Protein AF-A0A7Z8YNB4-F1 (afdb_monomer)

Structure (mmCIF, N/CA/C/O backbone):
data_AF-A0A7Z8YNB4-F1
#
_entry.id   AF-A0A7Z8YNB4-F1
#
loop_
_atom_site.group_PDB
_atom_site.id
_atom_site.type_symbol
_atom_site.label_atom_id
_atom_site.label_alt_id
_atom_site.label_comp_id
_atom_site.label_asym_id
_atom_site.label_entity_id
_atom_site.label_seq_id
_atom_site.pdbx_PDB_ins_code
_atom_site.Cartn_x
_atom_site.Cartn_y
_atom_site.Cartn_z
_atom_site.occupancy
_atom_site.B_iso_or_equiv
_atom_site.auth_seq_id
_atom_site.auth_comp_id
_atom_site.auth_asym_id
_atom_site.auth_atom_id
_atom_site.pdbx_PDB_model_num
ATOM 1 N N . MET A 1 1 ? 22.588 -4.464 -45.289 1.00 58.56 1 MET A N 1
ATOM 2 C CA . MET A 1 1 ? 21.800 -5.658 -44.884 1.00 58.56 1 MET A CA 1
ATOM 3 C C . MET A 1 1 ? 22.502 -6.551 -43.846 1.00 58.56 1 MET A C 1
ATOM 5 O O . MET A 1 1 ? 21.838 -6.972 -42.906 1.00 58.56 1 MET A O 1
ATOM 9 N N . ALA A 1 2 ? 23.819 -6.804 -43.927 1.00 62.12 2 ALA A N 1
ATOM 10 C CA . ALA A 1 2 ? 24.542 -7.652 -42.955 1.00 62.12 2 ALA A CA 1
ATOM 11 C C . ALA A 1 2 ? 24.548 -7.120 -41.499 1.00 62.12 2 ALA A C 1
ATOM 13 O O . ALA A 1 2 ? 24.368 -7.894 -40.560 1.00 62.12 2 ALA A O 1
ATOM 14 N N . GLY A 1 3 ? 24.665 -5.798 -41.302 1.00 73.50 3 GLY A N 1
ATOM 15 C CA . GLY A 1 3 ? 24.639 -5.178 -39.966 1.00 73.50 3 GLY A CA 1
ATOM 16 C C . GLY A 1 3 ? 23.327 -5.398 -39.202 1.00 73.50 3 GLY A C 1
ATOM 17 O O . GLY A 1 3 ? 23.354 -5.669 -38.004 1.00 73.50 3 GLY A O 1
ATOM 18 N N . ASN A 1 4 ? 22.186 -5.388 -39.901 1.00 83.19 4 ASN A N 1
ATOM 19 C CA . ASN A 1 4 ? 20.887 -5.676 -39.286 1.00 83.19 4 ASN A CA 1
ATOM 20 C C . ASN A 1 4 ? 20.765 -7.154 -38.896 1.00 83.19 4 ASN A C 1
ATOM 22 O O . ASN A 1 4 ? 20.284 -7.435 -37.806 1.00 83.19 4 ASN A O 1
ATOM 26 N N . LYS A 1 5 ? 21.273 -8.093 -39.711 1.00 89.69 5 LYS A N 1
ATOM 27 C CA . LYS A 1 5 ? 21.269 -9.529 -39.365 1.00 89.69 5 LYS A CA 1
ATOM 28 C C . LYS A 1 5 ? 22.030 -9.807 -38.062 1.00 89.69 5 LYS A C 1
ATOM 30 O O . LYS A 1 5 ? 21.540 -10.558 -37.225 1.00 89.69 5 LYS A O 1
ATOM 35 N N . LYS A 1 6 ? 23.191 -9.168 -37.855 1.00 93.56 6 LYS A N 1
ATOM 36 C CA . LYS A 1 6 ? 23.937 -9.264 -36.587 1.00 93.56 6 LYS A CA 1
ATOM 37 C C . LYS A 1 6 ? 23.126 -8.710 -35.413 1.00 93.56 6 LYS A C 1
ATOM 39 O O . LYS A 1 6 ? 23.031 -9.368 -34.384 1.00 93.56 6 LYS A O 1
ATOM 44 N N . GLN A 1 7 ? 22.535 -7.524 -35.565 1.00 94.75 7 GLN A N 1
ATOM 45 C CA . GLN A 1 7 ? 21.763 -6.899 -34.486 1.00 94.75 7 GLN A CA 1
ATOM 46 C C . GLN A 1 7 ? 20.509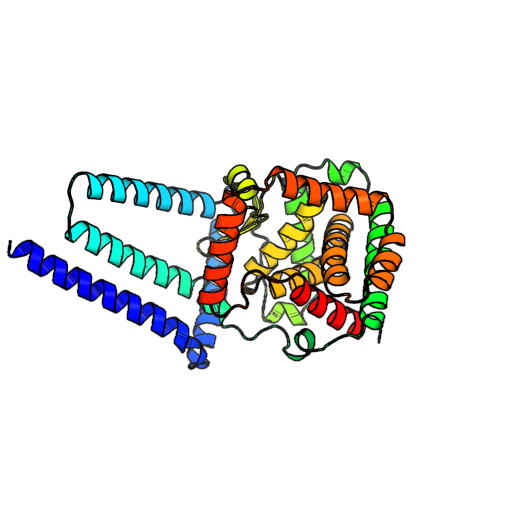 -7.699 -34.119 1.00 94.75 7 GLN A C 1
ATOM 48 O O . GLN A 1 7 ? 20.229 -7.822 -32.936 1.00 94.75 7 GLN A O 1
ATOM 53 N N . ILE A 1 8 ? 19.825 -8.301 -35.095 1.00 93.69 8 ILE A N 1
ATOM 54 C CA . ILE A 1 8 ? 18.670 -9.181 -34.859 1.00 93.69 8 ILE A CA 1
ATOM 55 C C . ILE A 1 8 ? 19.076 -10.413 -34.041 1.00 93.69 8 ILE A C 1
ATOM 57 O O . ILE A 1 8 ? 18.393 -10.757 -33.084 1.00 93.69 8 ILE A O 1
ATOM 61 N N . ARG A 1 9 ? 20.211 -11.055 -34.356 1.00 95.62 9 ARG A N 1
ATOM 62 C CA . ARG A 1 9 ? 20.718 -12.186 -33.553 1.00 95.62 9 ARG A CA 1
ATOM 63 C C . ARG A 1 9 ? 20.990 -11.784 -32.102 1.00 95.62 9 ARG A C 1
ATOM 65 O O . ARG A 1 9 ? 20.677 -12.547 -31.197 1.00 95.62 9 ARG A O 1
ATOM 72 N N . ILE A 1 10 ? 21.528 -10.582 -31.887 1.00 95.94 10 ILE A N 1
ATOM 73 C CA . ILE A 1 10 ? 21.730 -10.021 -30.542 1.00 95.94 10 ILE A CA 1
ATOM 74 C C . ILE A 1 10 ? 20.382 -9.771 -29.849 1.00 95.94 10 ILE A C 1
ATOM 76 O O . ILE A 1 10 ? 20.259 -10.057 -28.665 1.00 95.94 10 ILE A O 1
ATOM 80 N N . THR A 1 11 ? 19.364 -9.297 -30.572 1.00 96.12 11 THR A N 1
ATOM 81 C CA . THR A 1 11 ? 18.007 -9.125 -30.026 1.00 96.12 11 THR A CA 1
ATOM 82 C C . THR A 1 11 ? 17.444 -10.453 -29.548 1.00 96.12 11 THR A C 1
ATOM 84 O O . THR A 1 11 ? 17.031 -10.549 -28.401 1.00 96.12 11 THR A O 1
ATOM 87 N N . ILE A 1 12 ? 17.504 -11.489 -30.390 1.00 96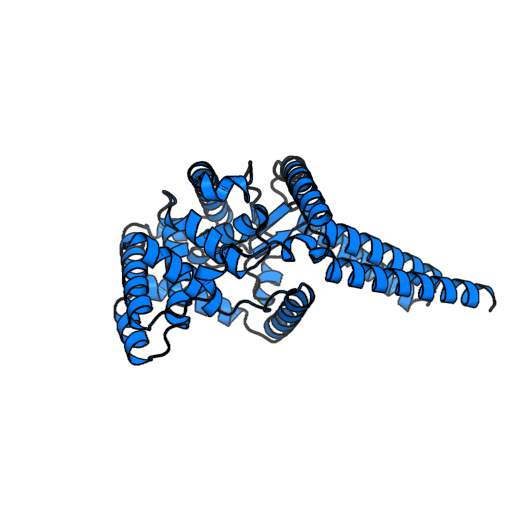.19 12 ILE A N 1
ATOM 88 C CA . ILE A 1 12 ? 17.040 -12.838 -30.040 1.00 96.19 12 ILE A CA 1
ATOM 89 C C . ILE A 1 12 ? 17.791 -13.352 -28.807 1.00 96.19 12 ILE A C 1
ATOM 91 O O . ILE A 1 12 ? 17.167 -13.865 -27.884 1.00 96.19 12 ILE A O 1
ATOM 95 N N . PHE A 1 13 ? 19.113 -13.161 -28.756 1.00 97.00 13 PHE A N 1
ATOM 96 C CA . PHE A 1 13 ? 19.922 -13.511 -27.590 1.00 97.00 13 PHE A CA 1
ATOM 97 C C . PHE A 1 13 ? 19.437 -12.818 -26.310 1.00 97.00 13 PHE A C 1
ATOM 99 O O . PHE A 1 13 ? 19.169 -13.501 -25.325 1.00 97.00 13 PHE A O 1
ATOM 106 N N . TRP A 1 14 ? 19.253 -11.494 -26.321 1.00 97.25 14 TRP A N 1
ATOM 107 C CA . TRP A 1 14 ? 18.761 -10.774 -25.142 1.00 97.25 14 TRP A CA 1
ATOM 108 C C . TRP A 1 14 ? 17.348 -11.185 -24.743 1.00 97.25 14 TRP A C 1
ATOM 110 O O . TRP A 1 14 ? 17.081 -11.353 -23.559 1.00 97.25 14 TRP A O 1
ATOM 120 N N . THR A 1 15 ? 16.456 -11.418 -25.706 1.00 96.56 15 THR A N 1
ATOM 121 C CA . THR A 1 15 ? 15.115 -11.935 -25.418 1.00 96.56 15 THR A CA 1
ATOM 122 C C . THR A 1 15 ? 15.177 -13.303 -24.736 1.00 96.56 15 THR A C 1
ATOM 124 O O . THR A 1 15 ? 14.475 -13.511 -23.751 1.00 96.56 15 THR A O 1
ATOM 127 N N . MET A 1 16 ? 16.048 -14.215 -25.187 1.00 97.12 16 MET A N 1
ATOM 128 C CA . MET A 1 16 ? 16.244 -15.509 -24.520 1.00 97.12 16 MET A CA 1
ATOM 129 C C . MET A 1 16 ? 16.782 -15.341 -23.096 1.00 97.12 16 MET A C 1
ATOM 131 O O . MET A 1 16 ? 16.267 -15.978 -22.183 1.00 97.12 16 MET A O 1
ATOM 135 N N . ILE A 1 17 ? 17.763 -14.455 -22.884 1.00 97.25 17 ILE A N 1
ATOM 136 C CA . ILE A 1 17 ? 18.284 -14.151 -21.540 1.00 97.25 17 ILE A CA 1
ATOM 137 C C . ILE A 1 17 ? 17.176 -13.619 -20.628 1.00 97.25 17 ILE A C 1
ATOM 139 O O . ILE A 1 17 ? 17.059 -14.074 -19.495 1.00 97.25 17 ILE A O 1
ATOM 143 N N . PHE A 1 18 ? 16.339 -12.705 -21.121 1.00 95.88 18 PHE A N 1
ATOM 144 C CA . PHE A 1 18 ? 15.220 -12.165 -20.352 1.00 95.88 18 PHE A CA 1
ATOM 145 C C . PHE A 1 18 ? 14.216 -13.256 -19.954 1.00 95.88 18 PHE A C 1
ATOM 147 O O . PHE A 1 18 ? 13.802 -13.321 -18.800 1.00 95.88 18 PHE A O 1
ATOM 154 N N . ILE A 1 19 ? 13.876 -14.165 -20.874 1.00 95.50 19 ILE A N 1
ATOM 155 C CA . ILE A 1 19 ? 12.990 -15.303 -20.579 1.00 95.50 19 ILE A CA 1
ATOM 156 C C . ILE A 1 19 ? 13.620 -16.226 -19.528 1.00 95.50 19 ILE A C 1
ATOM 158 O O . ILE A 1 19 ? 12.965 -16.567 -18.546 1.00 95.50 19 ILE A O 1
ATOM 162 N N . VAL A 1 20 ? 14.896 -16.596 -19.692 1.00 96.31 20 VAL A N 1
ATOM 163 C CA . VAL A 1 20 ? 15.622 -17.438 -18.724 1.00 96.31 20 VAL A CA 1
ATOM 164 C C . VAL A 1 20 ? 15.666 -16.779 -17.347 1.00 96.31 20 VAL A C 1
ATOM 166 O O . VAL A 1 20 ? 15.461 -17.454 -16.345 1.00 96.31 20 VAL A O 1
ATOM 169 N N . GLN A 1 21 ? 15.880 -15.465 -17.286 1.00 94.75 21 GLN A N 1
ATOM 170 C CA . GLN A 1 21 ? 15.857 -14.703 -16.043 1.00 94.75 21 GLN A CA 1
ATOM 171 C C . GLN A 1 21 ? 14.481 -14.759 -15.362 1.00 94.75 21 GLN A C 1
ATOM 173 O O . GLN A 1 21 ? 14.413 -15.002 -14.159 1.00 94.75 21 GLN A O 1
ATOM 178 N N . MET A 1 22 ? 13.388 -14.554 -16.104 1.00 91.25 22 MET A N 1
ATOM 179 C CA . MET A 1 22 ? 12.034 -14.638 -15.541 1.00 91.25 22 MET A CA 1
ATOM 180 C C . MET A 1 22 ? 11.736 -16.044 -15.005 1.00 91.25 22 MET A C 1
ATOM 182 O O . MET A 1 22 ? 11.237 -16.181 -13.889 1.00 91.25 22 MET A O 1
ATOM 186 N N . LEU A 1 23 ? 12.115 -17.087 -15.752 1.00 92.44 23 LEU A N 1
ATOM 187 C CA . LEU A 1 23 ? 11.983 -18.476 -15.303 1.00 92.44 23 LEU A CA 1
ATOM 188 C C . LEU A 1 23 ? 12.830 -18.748 -14.055 1.00 92.44 23 LEU A C 1
ATOM 190 O O . LEU A 1 23 ? 12.337 -19.346 -13.105 1.00 92.44 23 LEU A O 1
ATOM 194 N N . PHE A 1 24 ? 14.076 -18.269 -14.015 1.00 93.25 24 PHE A N 1
ATOM 195 C CA . PHE A 1 24 ? 14.953 -18.429 -12.854 1.00 93.25 24 PHE A CA 1
ATOM 196 C C . PHE A 1 24 ? 14.291 -17.923 -11.569 1.00 93.25 24 PHE A C 1
ATOM 198 O O . PHE A 1 24 ? 14.286 -18.638 -10.569 1.00 93.25 24 PHE A O 1
ATOM 205 N N . PHE A 1 25 ? 13.674 -16.737 -11.601 1.00 90.62 25 PHE A N 1
ATOM 206 C CA . PHE A 1 25 ? 12.969 -16.218 -10.431 1.00 90.62 25 PHE A CA 1
ATOM 207 C C . PHE A 1 25 ? 11.744 -17.056 -10.069 1.00 90.62 25 PHE A C 1
ATOM 209 O O . PHE A 1 25 ? 11.525 -17.284 -8.887 1.00 90.62 25 PHE A O 1
ATOM 216 N N . GLN A 1 26 ? 11.002 -17.608 -11.030 1.00 88.56 26 GLN A N 1
ATOM 217 C CA . GLN A 1 26 ? 9.889 -18.517 -10.720 1.00 88.56 26 GLN A CA 1
ATOM 218 C C . GLN A 1 26 ? 10.338 -19.807 -10.012 1.00 88.56 26 GLN A C 1
ATOM 220 O O . GLN A 1 26 ? 9.608 -20.310 -9.158 1.00 88.56 26 GLN A O 1
ATOM 225 N N . PHE A 1 27 ? 11.536 -20.314 -10.321 1.00 90.69 27 PHE A N 1
ATOM 226 C CA . PHE A 1 27 ? 12.117 -21.509 -9.693 1.00 90.69 27 PHE A CA 1
ATOM 227 C C . PHE A 1 27 ? 12.948 -21.217 -8.434 1.00 90.69 27 PHE A C 1
ATOM 229 O O . PHE A 1 27 ? 13.321 -22.148 -7.720 1.00 90.69 27 PHE A O 1
ATOM 236 N N . LEU A 1 28 ? 13.205 -19.947 -8.112 1.00 90.19 28 LEU A N 1
ATOM 237 C CA . LEU A 1 28 ? 13.999 -19.543 -6.951 1.00 90.19 28 LEU A CA 1
ATOM 238 C C . LEU A 1 28 ? 13.523 -20.133 -5.600 1.00 90.19 28 LEU A C 1
ATOM 240 O O . LEU A 1 28 ? 14.396 -20.503 -4.809 1.00 90.19 28 LEU A O 1
ATOM 244 N N . PRO A 1 29 ? 12.211 -20.333 -5.331 1.00 88.56 29 PRO A N 1
ATOM 245 C CA . PRO A 1 29 ? 11.749 -20.970 -4.092 1.00 88.56 29 PRO A CA 1
ATOM 246 C C . PRO A 1 29 ? 12.298 -22.389 -3.863 1.00 88.56 29 PRO A C 1
ATOM 248 O O . PRO A 1 29 ? 12.334 -22.856 -2.727 1.00 88.56 29 PRO A O 1
ATOM 251 N N . GLN A 1 30 ? 12.770 -23.071 -4.914 1.00 90.62 30 GLN A N 1
ATOM 252 C CA . GLN A 1 30 ? 13.403 -24.393 -4.816 1.00 90.62 30 GLN A CA 1
ATOM 253 C C . GLN A 1 30 ? 14.814 -24.346 -4.203 1.00 90.62 30 GLN A C 1
ATOM 255 O O . GLN A 1 30 ? 15.396 -25.391 -3.914 1.00 90.62 30 GLN A O 1
ATOM 260 N N . PHE A 1 31 ? 15.364 -23.149 -3.960 1.00 92.56 31 PHE A N 1
ATOM 261 C CA . PHE A 1 31 ? 16.701 -22.938 -3.406 1.00 92.56 31 PHE A CA 1
ATOM 262 C C . PHE A 1 31 ? 16.652 -22.165 -2.070 1.00 92.56 31 PHE A C 1
ATOM 264 O O . PHE A 1 31 ? 17.045 -20.995 -2.018 1.00 92.56 31 PHE A O 1
ATOM 271 N N . PRO A 1 32 ? 16.249 -22.796 -0.945 1.00 89.88 32 PRO A N 1
ATOM 272 C CA . PRO A 1 32 ? 16.028 -22.101 0.331 1.00 89.88 32 PRO A CA 1
ATOM 273 C C . PRO A 1 32 ? 17.235 -21.306 0.853 1.00 89.88 32 PRO A C 1
ATOM 275 O O . PRO A 1 32 ? 17.080 -20.197 1.357 1.00 89.88 32 PRO A O 1
ATOM 278 N N . LYS A 1 33 ? 18.458 -21.832 0.689 1.00 92.06 33 LYS A N 1
ATOM 279 C CA . LYS A 1 33 ? 19.697 -21.139 1.099 1.00 92.06 33 LYS A CA 1
ATOM 280 C C . LYS A 1 33 ? 19.923 -19.841 0.317 1.00 92.06 33 LYS A C 1
ATOM 282 O O . LYS A 1 33 ? 20.388 -18.843 0.868 1.00 92.06 33 LYS A O 1
ATOM 287 N N . LEU A 1 34 ? 19.594 -19.855 -0.973 1.00 91.56 34 LEU A N 1
ATOM 288 C CA . LEU A 1 34 ? 19.715 -18.680 -1.825 1.00 91.56 34 LEU A CA 1
ATOM 289 C C . LEU A 1 34 ? 18.644 -17.643 -1.465 1.00 91.56 34 LEU A C 1
ATOM 291 O O . LEU A 1 34 ? 18.970 -16.468 -1.322 1.00 91.56 34 LEU A O 1
ATOM 295 N N . LEU A 1 35 ? 17.407 -18.081 -1.211 1.00 90.19 35 LEU A N 1
ATOM 296 C CA . LEU A 1 35 ? 16.333 -17.212 -0.723 1.00 90.19 35 LEU A CA 1
ATOM 297 C C . LEU A 1 35 ? 16.704 -16.543 0.613 1.00 90.19 35 LEU A C 1
ATOM 299 O O . LEU A 1 35 ? 16.547 -15.334 0.767 1.00 90.19 35 LEU A O 1
ATOM 303 N N . GLN A 1 36 ? 17.285 -17.298 1.551 1.00 89.31 36 GLN A N 1
ATOM 304 C CA . GLN A 1 36 ? 17.788 -16.749 2.813 1.00 89.31 36 GLN A CA 1
ATOM 305 C C . GLN A 1 36 ? 18.878 -15.689 2.584 1.00 89.31 36 GLN A C 1
ATOM 307 O O . GLN A 1 36 ? 18.873 -14.645 3.234 1.00 89.31 36 GLN A O 1
ATOM 312 N N . THR A 1 37 ? 19.785 -15.921 1.632 1.00 91.81 37 THR A N 1
ATOM 313 C CA . THR A 1 37 ? 20.831 -14.951 1.271 1.00 91.81 37 THR A CA 1
ATOM 314 C C . THR A 1 37 ? 20.225 -13.657 0.725 1.00 91.81 37 THR A C 1
ATOM 316 O O . THR A 1 37 ? 20.623 -12.568 1.144 1.00 91.81 37 THR A O 1
ATOM 319 N N . PHE A 1 38 ? 19.225 -13.760 -0.157 1.00 91.81 38 PHE A N 1
ATOM 320 C CA . PHE A 1 38 ? 18.500 -12.596 -0.666 1.00 91.81 38 PHE A CA 1
ATOM 321 C C . PHE A 1 38 ? 17.735 -11.855 0.430 1.00 91.81 38 PHE A C 1
ATOM 323 O O . PHE A 1 38 ? 17.729 -10.630 0.420 1.00 91.81 38 PHE A O 1
ATOM 330 N N . ASN A 1 39 ? 17.168 -12.556 1.414 1.00 88.00 39 ASN A N 1
ATOM 331 C CA . ASN A 1 39 ? 16.509 -11.911 2.551 1.00 88.00 39 ASN A CA 1
ATOM 332 C C . ASN A 1 39 ? 17.490 -11.080 3.387 1.00 88.00 39 ASN A C 1
ATOM 334 O O . ASN A 1 39 ? 17.210 -9.924 3.693 1.00 88.00 39 ASN A O 1
ATOM 338 N N . VAL A 1 40 ? 18.672 -11.622 3.697 1.00 90.06 40 VAL A N 1
ATOM 339 C CA . VAL A 1 40 ? 19.716 -10.868 4.414 1.00 90.06 40 VAL A CA 1
ATOM 340 C C . VAL A 1 40 ? 20.191 -9.665 3.594 1.00 90.06 40 VAL A C 1
ATOM 342 O O . VAL A 1 40 ? 20.453 -8.597 4.151 1.00 90.06 40 VAL A O 1
ATOM 345 N N . PHE A 1 41 ? 20.312 -9.820 2.274 1.00 93.12 41 PHE A N 1
ATOM 346 C CA . PHE A 1 41 ? 20.659 -8.714 1.386 1.00 93.12 41 PHE A CA 1
ATOM 347 C C . PHE A 1 41 ? 19.574 -7.631 1.376 1.00 93.12 41 PHE A C 1
ATOM 349 O O . PHE A 1 41 ? 19.908 -6.459 1.537 1.00 93.12 41 PHE A O 1
ATOM 356 N N . PHE A 1 42 ? 18.302 -8.015 1.237 1.00 92.88 42 PHE A N 1
ATOM 357 C CA . PHE A 1 42 ? 17.161 -7.102 1.226 1.00 92.88 42 PHE A CA 1
ATOM 358 C C . PHE A 1 42 ? 17.127 -6.246 2.492 1.00 92.88 42 PHE A C 1
ATOM 360 O O . PHE A 1 42 ? 17.011 -5.031 2.393 1.00 92.88 42 PHE A O 1
ATOM 367 N N . GLU A 1 43 ? 17.327 -6.835 3.674 1.00 90.62 43 GLU A N 1
ATOM 368 C CA . GLU A 1 43 ? 17.353 -6.075 4.930 1.00 90.62 43 GLU A CA 1
ATOM 369 C C . GLU A 1 43 ? 18.470 -5.018 4.953 1.00 90.62 43 GLU A C 1
ATOM 371 O O . GLU A 1 43 ? 18.236 -3.858 5.307 1.00 90.62 43 GLU A O 1
ATOM 376 N N . LYS A 1 44 ? 19.675 -5.375 4.489 1.00 92.62 44 LYS A N 1
ATOM 377 C CA . LYS A 1 44 ? 20.800 -4.430 4.372 1.00 92.62 44 LYS A CA 1
ATOM 378 C C . LYS A 1 44 ? 20.515 -3.331 3.347 1.00 92.62 44 LYS A C 1
ATOM 380 O O . LYS A 1 44 ? 20.762 -2.158 3.616 1.00 92.62 44 LYS A O 1
ATOM 385 N N . GLN A 1 45 ? 19.997 -3.699 2.179 1.00 94.38 45 GLN A N 1
ATOM 386 C CA . GLN A 1 45 ? 19.668 -2.776 1.095 1.00 94.38 45 GLN A CA 1
ATOM 387 C C . GLN A 1 45 ? 18.543 -1.813 1.499 1.00 94.38 45 GLN A C 1
ATOM 389 O O . GLN A 1 45 ? 18.702 -0.604 1.342 1.00 94.38 45 GLN A O 1
ATOM 394 N N . LYS A 1 46 ? 17.457 -2.317 2.094 1.00 93.81 46 LYS A N 1
ATOM 395 C CA . LYS A 1 46 ? 16.372 -1.522 2.683 1.00 93.81 46 LYS A CA 1
ATOM 396 C C . LYS A 1 46 ? 16.919 -0.518 3.696 1.00 93.81 46 LYS A C 1
ATOM 398 O O . LYS A 1 46 ? 16.601 0.664 3.601 1.00 93.81 46 LYS A O 1
ATOM 403 N N . TYR A 1 47 ? 17.773 -0.956 4.627 1.00 92.19 47 TYR A N 1
ATOM 404 C CA . TYR A 1 47 ? 18.388 -0.064 5.615 1.00 92.19 47 TYR A CA 1
ATOM 405 C C . TYR A 1 47 ? 19.182 1.070 4.949 1.00 92.19 47 TYR A C 1
ATOM 407 O O . TYR A 1 47 ? 19.025 2.234 5.317 1.00 92.19 47 TYR A O 1
ATOM 415 N N . VAL A 1 48 ? 19.994 0.750 3.936 1.00 93.69 48 VAL A N 1
ATOM 416 C CA . VAL A 1 48 ? 20.765 1.746 3.175 1.00 93.69 48 VAL A CA 1
ATOM 417 C C . VAL A 1 48 ? 19.843 2.718 2.436 1.00 93.69 48 VAL A C 1
ATOM 419 O O . VAL A 1 48 ? 20.050 3.928 2.521 1.00 93.69 48 VAL A O 1
ATOM 422 N N . HIS A 1 49 ? 18.803 2.224 1.759 1.00 94.69 49 HIS A N 1
ATOM 423 C CA . HIS A 1 49 ? 17.827 3.067 1.063 1.00 94.69 49 HIS A CA 1
ATOM 424 C C . HIS A 1 49 ? 17.138 4.033 2.037 1.00 94.69 49 HIS A C 1
ATOM 426 O O . HIS A 1 49 ? 17.153 5.244 1.814 1.00 94.69 49 HIS A O 1
ATOM 432 N N . ILE A 1 50 ? 16.626 3.528 3.166 1.00 92.88 50 ILE A N 1
ATOM 433 C CA . ILE A 1 50 ? 16.010 4.356 4.211 1.00 92.88 50 ILE A CA 1
ATOM 434 C C . ILE A 1 50 ? 17.011 5.394 4.736 1.00 92.88 50 ILE A C 1
ATOM 436 O O . ILE A 1 50 ? 16.664 6.567 4.861 1.00 92.88 50 ILE A O 1
ATOM 440 N N . ALA A 1 51 ? 18.263 5.019 5.004 1.00 92.12 51 ALA A N 1
ATOM 441 C CA . ALA A 1 51 ? 19.270 5.947 5.523 1.00 92.12 51 ALA A CA 1
ATOM 442 C C . ALA A 1 51 ? 19.597 7.097 4.549 1.00 92.12 51 ALA A C 1
ATOM 444 O O . ALA A 1 51 ? 19.870 8.218 4.989 1.00 92.12 51 ALA A O 1
ATOM 445 N N . ILE A 1 52 ? 19.560 6.833 3.239 1.00 92.62 52 ILE A N 1
ATOM 446 C CA . ILE A 1 52 ? 19.845 7.823 2.193 1.00 92.62 52 ILE A CA 1
ATOM 447 C C . ILE A 1 52 ? 18.641 8.739 1.956 1.00 92.62 52 ILE A C 1
ATOM 449 O O . ILE A 1 52 ? 18.806 9.962 1.938 1.00 92.62 52 ILE A O 1
ATOM 453 N N . PHE A 1 53 ? 17.452 8.155 1.779 1.00 93.56 53 PHE A N 1
ATOM 454 C CA . PHE A 1 53 ? 16.281 8.846 1.232 1.00 93.56 53 PHE A CA 1
ATOM 455 C C . PHE A 1 53 ? 15.312 9.396 2.291 1.00 93.56 53 PHE A C 1
ATOM 457 O O . PHE A 1 53 ? 14.527 10.296 1.981 1.00 93.56 53 PHE A O 1
ATOM 464 N N . SER A 1 54 ? 15.374 8.928 3.546 1.00 89.44 54 SER A N 1
ATOM 465 C CA . SER A 1 54 ? 14.444 9.384 4.602 1.00 89.44 54 SER A CA 1
ATOM 466 C C . SER A 1 54 ? 14.745 10.776 5.151 1.00 89.44 54 SER A C 1
ATOM 468 O O . SER A 1 54 ? 13.869 11.415 5.732 1.00 89.44 54 SER A O 1
ATOM 470 N N . ARG A 1 55 ? 15.962 11.291 4.937 1.00 84.56 55 ARG A N 1
ATOM 471 C CA . ARG A 1 55 ? 16.381 12.616 5.424 1.00 84.56 55 ARG A CA 1
ATOM 472 C C . ARG A 1 55 ? 15.687 13.765 4.693 1.00 84.56 55 ARG A C 1
ATOM 474 O O . ARG A 1 55 ? 15.570 14.858 5.242 1.00 84.56 55 ARG A O 1
ATOM 481 N N . GLN A 1 56 ? 15.266 13.548 3.451 1.00 81.88 56 GLN A N 1
ATOM 482 C CA . GLN A 1 56 ? 14.683 14.575 2.596 1.00 81.88 56 GLN A CA 1
ATOM 483 C C . GLN A 1 56 ? 13.162 14.423 2.540 1.00 81.88 56 GLN A C 1
ATOM 485 O O . GLN A 1 56 ? 12.630 13.319 2.471 1.00 81.88 56 GLN A O 1
ATOM 490 N N . ARG A 1 57 ? 12.449 15.554 2.508 1.00 80.44 57 ARG A N 1
ATOM 491 C CA . ARG A 1 57 ? 10.976 15.579 2.472 1.00 80.44 57 ARG A CA 1
ATOM 492 C C . ARG A 1 57 ? 10.379 15.154 1.125 1.00 80.44 57 ARG A C 1
ATOM 494 O O . ARG A 1 57 ? 9.199 14.840 1.065 1.00 80.44 57 ARG A O 1
ATOM 501 N N . PHE A 1 58 ? 11.169 15.171 0.053 1.00 86.94 58 PHE A N 1
ATOM 502 C CA . PHE A 1 58 ? 10.685 14.925 -1.307 1.00 86.94 58 PHE A CA 1
ATOM 503 C C . PHE A 1 58 ? 10.628 13.418 -1.629 1.00 86.94 58 PHE A C 1
ATOM 505 O O . PHE A 1 58 ? 11.558 12.710 -1.227 1.00 86.94 58 PHE A O 1
ATOM 512 N N . PRO A 1 59 ? 9.591 12.915 -2.333 1.00 93.31 59 PRO A N 1
ATOM 513 C CA . PRO A 1 59 ? 9.485 11.506 -2.726 1.00 93.31 59 PRO A CA 1
ATOM 514 C C . PRO A 1 59 ? 10.399 11.196 -3.923 1.00 93.31 59 PRO A C 1
ATOM 516 O O . PRO A 1 59 ? 10.079 11.477 -5.079 1.00 93.31 59 PRO A O 1
ATOM 519 N N . TRP A 1 60 ? 11.573 10.629 -3.652 1.00 94.94 60 TRP A N 1
ATOM 520 C CA . TRP A 1 60 ? 12.587 10.340 -4.673 1.00 94.94 60 TRP A CA 1
ATOM 521 C C . TRP A 1 60 ? 12.156 9.243 -5.642 1.00 94.94 60 TRP A C 1
ATOM 523 O O . TRP A 1 60 ? 12.526 9.266 -6.813 1.00 94.94 60 TRP A O 1
ATOM 533 N N . GLY A 1 61 ? 11.353 8.308 -5.158 1.00 95.06 61 GLY A N 1
ATOM 534 C CA . GLY A 1 61 ? 10.780 7.211 -5.909 1.00 95.06 61 GLY A CA 1
ATOM 535 C C . GLY A 1 61 ? 9.836 7.705 -6.995 1.00 95.06 61 GLY A C 1
ATOM 536 O O . GLY A 1 61 ? 9.911 7.230 -8.129 1.00 95.06 61 GLY A O 1
ATOM 537 N N . ASP A 1 62 ? 9.036 8.733 -6.695 1.00 96.69 62 ASP A N 1
ATOM 538 C CA . ASP A 1 62 ? 8.202 9.378 -7.706 1.00 96.69 62 ASP A CA 1
ATOM 539 C C . ASP A 1 62 ? 9.074 10.021 -8.792 1.00 96.69 62 ASP A C 1
ATOM 541 O O . ASP A 1 62 ? 8.855 9.765 -9.975 1.00 96.69 62 ASP A O 1
ATOM 545 N N . ILE A 1 63 ? 10.103 10.797 -8.420 1.00 96.00 63 ILE A N 1
ATOM 546 C CA . ILE A 1 63 ? 11.037 11.397 -9.393 1.00 96.00 63 ILE A CA 1
ATOM 547 C C . ILE A 1 63 ? 11.691 10.308 -10.250 1.00 96.00 63 ILE A C 1
ATOM 549 O O . ILE A 1 63 ? 11.781 10.449 -11.469 1.00 96.00 63 ILE A O 1
ATOM 553 N N . PHE A 1 64 ? 12.143 9.219 -9.631 1.00 95.62 64 PHE A N 1
ATOM 554 C CA . PHE A 1 64 ? 12.762 8.106 -10.338 1.00 95.62 64 PHE A CA 1
ATOM 555 C C . PHE A 1 64 ? 11.812 7.518 -11.392 1.00 95.62 64 PHE A C 1
ATOM 557 O O . PHE A 1 64 ? 12.198 7.379 -12.554 1.00 95.62 64 PHE A O 1
ATOM 564 N N . TYR A 1 65 ? 10.550 7.265 -11.034 1.00 95.62 65 TYR A N 1
ATOM 565 C CA . TYR A 1 65 ? 9.534 6.798 -11.981 1.00 95.62 65 TYR A CA 1
ATOM 566 C C . TYR A 1 65 ? 9.217 7.821 -13.078 1.00 95.62 65 TYR A C 1
ATOM 568 O O . TYR A 1 65 ? 9.031 7.428 -14.232 1.00 95.62 65 TYR A O 1
ATOM 576 N N . LEU A 1 66 ? 9.249 9.124 -12.773 1.00 96.44 66 LEU A N 1
ATOM 577 C CA . LEU A 1 66 ? 9.061 10.180 -13.772 1.00 96.44 66 LEU A CA 1
ATOM 578 C C . LEU A 1 66 ? 10.171 10.130 -14.824 1.00 96.44 66 LEU A C 1
ATOM 580 O O . LEU A 1 66 ? 9.903 10.155 -16.025 1.00 96.44 66 LEU A O 1
ATOM 584 N N . LEU A 1 67 ? 11.424 10.030 -14.373 1.00 96.94 67 LEU A N 1
ATOM 585 C CA . LEU A 1 67 ? 12.593 9.960 -15.247 1.00 96.94 67 LEU A CA 1
ATOM 586 C C . LEU A 1 67 ? 12.582 8.694 -16.111 1.00 96.94 67 LEU A C 1
ATOM 588 O O . LEU A 1 67 ? 12.903 8.772 -17.298 1.00 96.94 67 LEU A O 1
ATOM 592 N N . LEU A 1 68 ? 12.163 7.550 -15.557 1.00 95.75 68 LEU A N 1
ATOM 593 C CA . LEU A 1 68 ? 11.969 6.322 -16.333 1.00 95.75 68 LEU A CA 1
ATOM 594 C C . LEU A 1 68 ? 10.895 6.497 -17.414 1.00 95.75 68 LEU A C 1
ATOM 596 O O . LEU A 1 68 ? 11.123 6.117 -18.564 1.00 95.75 68 LEU A O 1
ATOM 600 N N . GLY A 1 69 ? 9.759 7.114 -17.076 1.00 95.88 69 GLY A N 1
ATOM 601 C CA . GLY A 1 69 ? 8.681 7.397 -18.025 1.00 95.88 69 GLY A CA 1
ATOM 602 C C . GLY A 1 69 ? 9.123 8.325 -19.159 1.00 95.88 69 GLY A C 1
ATOM 603 O O . GLY A 1 69 ? 8.920 8.012 -20.333 1.00 95.88 69 GLY A O 1
ATOM 604 N N . ILE A 1 70 ? 9.804 9.428 -18.833 1.00 97.06 70 ILE A N 1
ATOM 605 C CA . ILE A 1 70 ? 10.374 10.353 -19.827 1.00 97.06 70 ILE A CA 1
ATOM 606 C C . ILE A 1 70 ? 11.388 9.623 -20.718 1.00 97.06 70 ILE A C 1
ATOM 608 O O . ILE A 1 70 ? 11.339 9.752 -21.942 1.00 97.06 70 ILE A O 1
ATOM 612 N N . GLY A 1 71 ? 12.277 8.820 -20.127 1.00 96.31 71 GLY A N 1
ATOM 613 C CA . GLY A 1 71 ? 13.251 8.017 -20.865 1.00 96.31 71 GLY A CA 1
ATOM 614 C C . GLY A 1 71 ? 12.593 7.044 -21.847 1.00 96.31 71 GLY A C 1
ATOM 615 O O . GLY A 1 71 ? 13.026 6.946 -22.998 1.00 96.31 71 GLY A O 1
ATOM 616 N N . LEU A 1 72 ? 11.510 6.379 -21.430 1.00 96.12 72 LEU A N 1
ATOM 617 C CA . LEU A 1 72 ? 10.724 5.489 -22.284 1.00 96.12 72 LEU A CA 1
ATOM 618 C C . LEU A 1 72 ? 10.071 6.247 -23.447 1.00 96.12 72 LEU A C 1
ATOM 620 O O . LEU A 1 72 ? 10.163 5.797 -24.589 1.00 96.12 72 LEU A O 1
ATOM 624 N N . ILE A 1 73 ? 9.468 7.411 -23.190 1.00 96.81 73 ILE A N 1
ATOM 625 C CA . ILE A 1 73 ? 8.851 8.249 -24.231 1.00 96.81 73 ILE A CA 1
ATOM 626 C C . ILE A 1 73 ? 9.902 8.709 -25.247 1.00 96.81 73 ILE A C 1
ATOM 628 O O . ILE A 1 73 ? 9.698 8.556 -26.452 1.00 96.81 73 ILE A O 1
ATOM 632 N N . ILE A 1 74 ? 11.055 9.206 -24.785 1.00 95.94 74 ILE A N 1
ATOM 633 C CA . ILE A 1 74 ? 12.164 9.604 -25.666 1.00 95.94 74 ILE A CA 1
ATOM 634 C C . ILE A 1 74 ? 12.612 8.414 -26.517 1.00 95.94 74 ILE A C 1
ATOM 636 O O . ILE A 1 74 ? 12.778 8.547 -27.732 1.00 95.94 74 ILE A O 1
ATOM 640 N N . TRP A 1 75 ? 12.783 7.238 -25.908 1.00 96.06 75 TRP A N 1
ATOM 641 C CA . TRP A 1 75 ? 13.160 6.033 -26.640 1.00 96.06 75 TRP A CA 1
ATOM 642 C C . TRP A 1 75 ? 12.124 5.668 -27.714 1.00 96.06 75 TRP A C 1
ATOM 644 O O . TRP A 1 75 ? 12.511 5.440 -28.865 1.00 96.06 75 TRP A O 1
ATOM 654 N N . LEU A 1 76 ? 10.828 5.689 -27.382 1.00 95.56 76 LEU A N 1
ATOM 655 C CA . LEU A 1 76 ? 9.734 5.429 -28.323 1.00 95.56 76 LEU A CA 1
ATOM 656 C C . LEU A 1 76 ? 9.756 6.420 -29.490 1.00 95.56 76 LEU A C 1
ATOM 658 O O . LEU A 1 76 ? 9.747 6.003 -30.646 1.00 95.56 76 LEU A O 1
ATOM 662 N N . MET A 1 77 ? 9.877 7.722 -29.218 1.00 95.62 77 MET A N 1
ATOM 663 C CA . MET A 1 77 ? 9.957 8.758 -30.255 1.00 95.62 77 MET A CA 1
ATOM 664 C C . MET A 1 77 ? 11.146 8.532 -31.200 1.00 95.62 77 MET A C 1
ATOM 666 O O . MET A 1 77 ? 11.003 8.602 -32.425 1.00 95.62 77 MET A O 1
ATOM 670 N N . LEU A 1 78 ? 12.324 8.210 -30.653 1.00 94.62 78 LEU A N 1
ATOM 671 C CA . LEU A 1 78 ? 13.522 7.911 -31.443 1.00 94.62 78 LEU A CA 1
ATOM 672 C C . LEU A 1 78 ? 13.360 6.644 -32.292 1.00 94.62 78 LEU A C 1
ATOM 674 O O . LEU A 1 78 ? 13.911 6.570 -33.397 1.00 94.62 78 LEU A O 1
ATOM 678 N N . GLN A 1 79 ? 12.633 5.651 -31.783 1.00 93.19 79 GLN A N 1
ATOM 679 C CA . GLN A 1 79 ? 12.402 4.385 -32.464 1.00 93.19 79 GLN A CA 1
ATOM 680 C C . GLN A 1 79 ? 11.331 4.496 -33.557 1.00 93.19 79 GLN A C 1
ATOM 682 O O . GLN A 1 79 ? 11.527 3.942 -34.639 1.00 93.19 79 GLN A O 1
ATOM 687 N N . CYS A 1 80 ? 10.270 5.275 -33.329 1.00 93.06 80 CYS A N 1
ATOM 688 C CA . CYS A 1 80 ? 9.245 5.591 -34.327 1.00 93.06 80 CYS A CA 1
ATOM 689 C C . CYS A 1 80 ? 9.805 6.440 -35.476 1.00 93.06 80 CYS A C 1
ATOM 691 O O . CYS A 1 80 ? 9.497 6.180 -36.635 1.00 93.06 80 CYS A O 1
ATOM 693 N N . LYS A 1 81 ? 10.689 7.410 -35.187 1.00 92.62 81 LYS A N 1
ATOM 694 C CA . LYS A 1 81 ? 11.333 8.232 -36.230 1.00 92.62 81 LYS A CA 1
ATOM 695 C C . LYS A 1 81 ? 12.184 7.397 -37.191 1.00 92.62 81 LYS A C 1
ATOM 697 O O . LYS A 1 81 ? 12.282 7.707 -38.375 1.00 92.62 81 LYS A O 1
ATOM 702 N N . LYS A 1 82 ? 12.858 6.367 -36.676 1.00 91.19 82 LYS A N 1
ATOM 703 C CA . LYS A 1 82 ? 13.632 5.417 -37.480 1.00 91.19 82 LYS A CA 1
ATOM 704 C C . LYS A 1 82 ? 13.796 4.129 -36.697 1.00 91.19 82 LYS A C 1
ATOM 706 O O . LYS A 1 82 ? 14.418 4.134 -35.639 1.00 91.19 82 LYS A O 1
ATOM 711 N N . TRP A 1 83 ? 13.349 3.005 -37.235 1.00 91.94 83 TRP A N 1
ATOM 712 C CA . TRP A 1 83 ? 13.594 1.737 -36.559 1.00 91.94 83 TRP A CA 1
ATOM 713 C C . TRP A 1 83 ? 15.100 1.428 -36.494 1.00 91.94 83 TRP A C 1
ATOM 715 O O . TRP A 1 83 ? 15.813 1.489 -37.499 1.00 91.94 83 TRP A O 1
ATOM 725 N N . SER A 1 84 ? 15.599 1.095 -35.303 1.00 94.88 84 SER A N 1
ATOM 726 C CA . SER A 1 84 ? 16.985 0.687 -35.066 1.00 94.88 84 SER A CA 1
ATOM 727 C C . SER A 1 84 ? 17.056 -0.517 -34.135 1.00 94.88 84 SER A C 1
ATOM 729 O O . SER A 1 84 ? 16.691 -0.442 -32.961 1.00 94.88 84 SER A O 1
ATOM 731 N N . TRP A 1 85 ? 17.611 -1.619 -34.639 1.00 93.44 85 TRP A N 1
ATOM 732 C CA . TRP A 1 85 ? 17.854 -2.824 -33.844 1.00 93.44 85 TRP A CA 1
ATOM 733 C C . TRP A 1 85 ? 18.884 -2.602 -32.731 1.00 93.44 85 TRP A C 1
ATOM 735 O O . TRP A 1 85 ? 18.769 -3.189 -31.664 1.00 93.44 85 TRP A O 1
ATOM 745 N N . ARG A 1 86 ? 19.852 -1.696 -32.927 1.00 93.88 86 ARG A N 1
ATOM 746 C CA . ARG A 1 86 ? 20.812 -1.338 -31.870 1.00 93.88 86 ARG A CA 1
ATOM 747 C C . ARG A 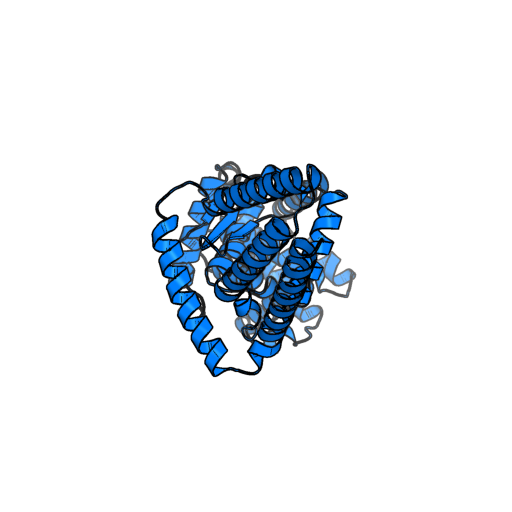1 86 ? 20.112 -0.676 -30.680 1.00 93.88 86 ARG A C 1
ATOM 749 O O . ARG A 1 86 ? 20.432 -0.994 -29.542 1.00 93.88 86 ARG A O 1
ATOM 756 N N . ARG A 1 87 ? 19.158 0.227 -30.938 1.00 94.62 87 ARG A N 1
ATOM 757 C CA . ARG A 1 87 ? 18.356 0.862 -29.877 1.00 94.62 87 ARG A CA 1
ATOM 758 C C . ARG A 1 87 ? 17.428 -0.129 -29.187 1.00 94.62 87 ARG A C 1
ATOM 760 O O . ARG A 1 87 ? 17.275 -0.035 -27.976 1.00 94.62 87 ARG A O 1
ATOM 767 N N . MET A 1 88 ? 16.860 -1.075 -29.935 1.00 94.81 88 MET A N 1
ATOM 768 C CA . MET A 1 88 ? 16.088 -2.175 -29.355 1.00 94.81 88 MET A CA 1
ATOM 769 C C . MET A 1 88 ? 16.954 -3.029 -28.422 1.00 94.81 88 MET A C 1
ATOM 771 O O . MET A 1 88 ? 16.553 -3.300 -27.301 1.00 94.81 88 MET A O 1
ATOM 775 N N . ASN A 1 89 ? 18.175 -3.378 -28.833 1.00 95.69 89 ASN A N 1
ATOM 776 C CA . ASN A 1 89 ? 19.101 -4.146 -27.996 1.00 95.69 89 ASN A CA 1
ATOM 777 C C . ASN A 1 89 ? 19.491 -3.412 -26.709 1.00 95.69 89 ASN A C 1
ATOM 779 O O . ASN A 1 89 ? 19.546 -4.036 -25.657 1.00 95.69 89 ASN A O 1
ATOM 783 N N . LEU A 1 90 ? 19.733 -2.098 -26.780 1.00 95.50 90 LEU A N 1
ATOM 784 C CA . LEU A 1 90 ? 19.987 -1.287 -25.585 1.00 95.50 90 LEU A CA 1
ATOM 785 C C . LEU A 1 90 ? 18.768 -1.254 -24.660 1.00 95.50 90 LEU A C 1
ATOM 787 O O . LEU A 1 90 ? 18.927 -1.428 -23.461 1.00 95.50 90 LEU A O 1
ATOM 791 N N . PHE A 1 91 ? 17.565 -1.097 -25.215 1.00 95.50 91 PHE A N 1
ATOM 792 C CA . PHE A 1 91 ? 16.328 -1.132 -24.438 1.00 95.50 91 PHE A CA 1
ATOM 793 C C . PHE A 1 91 ? 16.094 -2.486 -23.767 1.00 95.50 91 PHE A C 1
ATOM 795 O O . PHE A 1 91 ? 15.819 -2.524 -22.574 1.00 95.50 91 PHE A O 1
ATOM 802 N N . LEU A 1 92 ? 16.268 -3.594 -24.493 1.00 95.94 92 LEU A N 1
ATOM 803 C CA . LEU A 1 92 ? 16.158 -4.938 -23.925 1.00 95.94 92 LEU A CA 1
ATOM 804 C C . LEU A 1 92 ? 17.183 -5.169 -22.814 1.00 95.94 92 LEU A C 1
ATOM 806 O O . LEU A 1 92 ? 16.829 -5.700 -21.768 1.00 95.94 92 LEU A O 1
ATOM 810 N N . LEU A 1 93 ? 18.431 -4.731 -23.001 1.00 96.56 93 LEU A N 1
ATOM 811 C CA . LEU A 1 93 ? 19.448 -4.810 -21.954 1.00 96.56 93 LEU A CA 1
ATOM 812 C C . LEU A 1 93 ? 19.054 -3.978 -20.724 1.00 96.56 93 LEU A C 1
ATOM 814 O O . LEU A 1 93 ? 19.159 -4.464 -19.601 1.00 96.56 93 LEU A O 1
ATOM 818 N N . SER A 1 94 ? 18.559 -2.752 -20.920 1.00 95.69 94 SER A N 1
ATOM 819 C CA . SER A 1 94 ? 18.039 -1.919 -19.831 1.00 95.69 94 SER A CA 1
ATOM 820 C C . SER A 1 94 ? 16.858 -2.577 -19.115 1.00 95.69 94 SER A C 1
ATOM 822 O O . SER A 1 94 ? 16.804 -2.522 -17.892 1.00 95.69 94 SER A O 1
ATOM 824 N N . LEU A 1 95 ? 15.953 -3.239 -19.841 1.00 95.31 95 LEU A N 1
ATOM 825 C CA . LEU A 1 95 ? 14.809 -3.958 -19.278 1.00 95.31 95 LEU A CA 1
ATOM 826 C C . LEU A 1 95 ? 15.243 -5.186 -18.461 1.00 95.31 95 LEU A C 1
ATOM 828 O O . LEU A 1 95 ? 14.732 -5.407 -17.365 1.00 95.31 95 LEU A O 1
ATOM 832 N N . ILE A 1 96 ? 16.223 -5.949 -18.953 1.00 97.19 96 ILE A N 1
ATOM 833 C CA . ILE A 1 96 ? 16.846 -7.071 -18.231 1.00 97.19 96 ILE A CA 1
ATOM 834 C C . ILE A 1 96 ? 17.441 -6.575 -16.911 1.00 97.19 96 ILE A C 1
ATOM 836 O O . ILE A 1 96 ? 17.099 -7.094 -15.850 1.00 97.19 96 ILE A O 1
ATOM 840 N N . ILE A 1 97 ? 18.262 -5.520 -16.958 1.00 96.94 97 ILE A N 1
ATOM 841 C CA . ILE A 1 97 ? 18.887 -4.937 -15.763 1.00 96.94 97 ILE A CA 1
ATOM 842 C C . ILE A 1 97 ? 17.822 -4.407 -14.799 1.00 96.94 97 ILE A C 1
ATOM 844 O O . ILE A 1 97 ? 17.870 -4.709 -13.611 1.00 96.94 97 ILE A O 1
ATOM 848 N N . PHE A 1 98 ? 16.839 -3.657 -15.297 1.00 95.69 98 PHE A N 1
ATOM 849 C CA . PHE A 1 98 ? 15.765 -3.113 -14.470 1.00 95.69 98 PHE A CA 1
ATOM 850 C C . PHE A 1 98 ? 14.957 -4.220 -13.788 1.00 95.69 98 PHE A C 1
ATOM 852 O O . PHE A 1 98 ? 14.736 -4.159 -12.582 1.00 95.69 98 PHE A O 1
ATOM 859 N N . SER A 1 99 ? 14.570 -5.264 -14.527 1.00 94.81 99 SER A N 1
ATOM 860 C CA . SER A 1 99 ? 13.846 -6.404 -13.957 1.00 94.81 99 SER A CA 1
ATOM 861 C C . SER A 1 99 ? 14.687 -7.171 -12.934 1.00 94.81 99 SER A C 1
ATOM 863 O O . SER A 1 99 ? 14.151 -7.621 -11.928 1.00 94.81 99 SER A O 1
ATOM 865 N N . LEU A 1 100 ? 16.006 -7.274 -13.138 1.00 95.56 100 LEU A N 1
ATOM 866 C CA . LEU A 1 100 ? 16.918 -7.896 -12.178 1.00 95.56 100 LEU A CA 1
ATOM 867 C C . LEU A 1 100 ? 16.966 -7.090 -10.881 1.00 95.56 100 LEU A C 1
ATOM 869 O O . LEU A 1 100 ? 16.822 -7.659 -9.803 1.00 95.56 100 LEU A O 1
ATOM 873 N N . LEU A 1 101 ? 17.127 -5.769 -10.992 1.00 95.88 101 LEU A N 1
ATOM 874 C CA . LEU A 1 101 ? 17.121 -4.865 -9.845 1.00 95.88 101 LEU A CA 1
ATOM 875 C C . LEU A 1 101 ? 15.786 -4.925 -9.105 1.00 95.88 101 LEU A C 1
ATOM 877 O O . LEU A 1 101 ? 15.787 -5.044 -7.888 1.00 95.88 101 LEU A O 1
ATOM 881 N N . TYR A 1 102 ? 14.662 -4.918 -9.824 1.00 95.38 102 TYR A N 1
ATOM 882 C CA . TYR A 1 102 ? 13.340 -5.071 -9.223 1.00 95.38 102 TYR A CA 1
ATOM 883 C C . TYR A 1 102 ? 13.207 -6.392 -8.453 1.00 95.38 102 TYR A C 1
ATOM 885 O O . TYR A 1 102 ? 12.729 -6.399 -7.321 1.00 95.38 102 TYR A O 1
ATOM 893 N N . GLN A 1 103 ? 13.652 -7.509 -9.034 1.00 93.94 103 GLN A N 1
ATOM 894 C CA . GLN A 1 103 ? 13.585 -8.814 -8.375 1.00 93.94 103 GLN A CA 1
ATOM 895 C C . GLN A 1 103 ? 14.428 -8.835 -7.097 1.00 93.94 103 GLN A C 1
ATOM 897 O O . GLN A 1 103 ? 13.928 -9.214 -6.041 1.00 93.94 103 GLN A O 1
ATOM 902 N N . ILE A 1 104 ? 15.668 -8.344 -7.163 1.00 93.25 104 ILE A N 1
ATOM 903 C CA . ILE A 1 104 ? 16.567 -8.273 -6.004 1.00 93.25 104 ILE A CA 1
ATOM 904 C C . ILE A 1 104 ? 16.025 -7.319 -4.929 1.00 93.25 104 ILE A C 1
ATOM 906 O O . ILE A 1 104 ? 16.113 -7.636 -3.745 1.00 93.25 104 ILE A O 1
ATOM 910 N N . PHE A 1 105 ? 15.472 -6.169 -5.323 1.00 95.25 105 PHE A N 1
ATOM 911 C CA . PHE A 1 105 ? 15.011 -5.144 -4.384 1.00 95.25 105 PHE A CA 1
ATOM 912 C C . PHE A 1 105 ? 13.618 -5.408 -3.821 1.00 95.25 105 PHE A C 1
ATOM 914 O O . PHE A 1 105 ? 13.275 -4.820 -2.802 1.00 95.25 105 PHE A O 1
ATOM 921 N N . TRP A 1 106 ? 12.802 -6.247 -4.464 1.00 94.75 106 TRP A N 1
ATOM 922 C CA . TRP A 1 106 ? 11.443 -6.529 -3.998 1.00 94.75 106 TRP A CA 1
ATOM 923 C C . TRP A 1 106 ? 10.853 -7.838 -4.497 1.00 94.75 106 TRP A C 1
ATOM 925 O O . TRP A 1 106 ? 10.293 -8.569 -3.692 1.00 94.75 106 TRP A O 1
ATOM 935 N N . GLY A 1 107 ? 10.963 -8.161 -5.789 1.00 92.94 107 GLY A N 1
ATOM 936 C CA . GLY A 1 107 ? 10.225 -9.286 -6.384 1.00 92.94 107 GLY A CA 1
ATOM 937 C C . GLY A 1 107 ? 10.440 -10.631 -5.673 1.00 92.94 107 GLY A C 1
ATOM 938 O O . GLY A 1 107 ? 9.494 -11.390 -5.482 1.00 92.94 107 GLY A O 1
ATOM 939 N N . ILE A 1 108 ? 11.644 -10.892 -5.157 1.00 92.62 108 ILE A N 1
ATOM 940 C CA . ILE A 1 108 ? 11.948 -12.108 -4.384 1.00 92.62 108 ILE A CA 1
ATOM 941 C C . ILE A 1 108 ? 11.150 -12.179 -3.066 1.00 92.62 108 ILE A C 1
ATOM 943 O O . ILE A 1 108 ? 10.858 -13.271 -2.580 1.00 92.62 108 ILE A O 1
ATOM 947 N N . ARG A 1 109 ? 10.730 -11.046 -2.488 1.00 91.12 109 ARG A N 1
ATOM 948 C CA . ARG A 1 109 ? 9.953 -11.002 -1.235 1.00 91.12 109 ARG A CA 1
ATOM 949 C C . ARG A 1 109 ? 8.589 -11.676 -1.355 1.00 91.12 109 ARG A C 1
ATOM 951 O O . ARG A 1 109 ? 8.107 -12.219 -0.365 1.00 91.12 109 ARG A O 1
ATOM 958 N N . TYR A 1 110 ? 8.013 -11.741 -2.554 1.00 89.00 110 TYR A N 1
ATOM 959 C CA . TYR A 1 110 ? 6.787 -12.502 -2.818 1.00 89.00 110 TYR A CA 1
ATOM 960 C C . TYR A 1 110 ? 6.923 -14.007 -2.536 1.00 89.00 110 TYR A C 1
ATOM 962 O O . TYR A 1 110 ? 5.925 -14.694 -2.319 1.00 89.00 110 TYR A O 1
ATOM 970 N N . GLN A 1 111 ? 8.153 -14.522 -2.499 1.00 87.50 111 GLN A N 1
ATOM 971 C CA . GLN A 1 111 ? 8.458 -15.935 -2.262 1.00 87.50 111 GLN A CA 1
ATOM 972 C C . GLN A 1 111 ? 8.609 -16.278 -0.783 1.00 87.50 111 GLN A C 1
ATOM 974 O O . GLN A 1 111 ? 8.758 -17.449 -0.433 1.00 87.50 111 GLN A O 1
ATOM 979 N N . HIS A 1 112 ? 8.592 -15.273 0.094 1.00 81.44 112 HIS A N 1
ATOM 980 C CA . HIS A 1 112 ? 8.654 -15.507 1.526 1.00 81.44 112 HIS A CA 1
ATOM 981 C C . HIS A 1 112 ? 7.477 -16.398 1.950 1.00 81.44 112 HIS A C 1
ATOM 983 O O . HIS A 1 112 ? 6.377 -16.186 1.445 1.00 81.44 112 HIS A O 1
ATOM 989 N N . PRO A 1 113 ? 7.635 -17.388 2.843 1.00 77.62 113 PRO A N 1
ATOM 990 C CA . PRO A 1 113 ? 6.490 -18.119 3.377 1.00 77.62 113 PRO A CA 1
ATOM 991 C C . PRO A 1 113 ? 5.480 -17.164 4.025 1.00 77.62 113 PRO A C 1
ATOM 993 O O . PRO A 1 113 ? 5.911 -16.146 4.580 1.00 77.62 113 PRO A O 1
ATOM 996 N N . PRO A 1 114 ? 4.173 -17.458 3.932 1.00 76.25 114 PRO A N 1
ATOM 997 C CA . PRO A 1 114 ? 3.162 -16.590 4.500 1.00 76.25 114 PRO A CA 1
ATOM 998 C C . PRO A 1 114 ? 3.179 -16.578 6.032 1.00 76.25 114 PRO A C 1
ATOM 1000 O O . PRO A 1 114 ? 3.666 -17.526 6.655 1.00 76.25 114 PRO A O 1
ATOM 1003 N N . ILE A 1 115 ? 2.640 -15.509 6.623 1.00 71.50 115 ILE A N 1
ATOM 1004 C CA . ILE A 1 115 ? 2.487 -15.349 8.077 1.00 71.50 115 ILE A CA 1
ATOM 1005 C C . ILE A 1 115 ? 1.448 -16.371 8.554 1.00 71.50 115 ILE A C 1
ATOM 1007 O O . ILE A 1 115 ? 0.264 -16.197 8.301 1.00 71.50 115 ILE A O 1
ATOM 1011 N N . ASP A 1 116 ? 1.937 -17.453 9.163 1.00 68.12 116 ASP A N 1
ATOM 1012 C CA . ASP A 1 116 ? 1.220 -18.645 9.646 1.00 68.12 116 ASP A CA 1
ATOM 1013 C C . ASP A 1 116 ? 0.148 -19.224 8.704 1.00 68.12 116 ASP A C 1
ATOM 1015 O O . ASP A 1 116 ? -0.953 -18.696 8.535 1.00 68.12 116 ASP A O 1
ATOM 1019 N N . LYS A 1 117 ? 0.442 -20.408 8.148 1.00 60.34 117 LYS A N 1
ATOM 1020 C CA . LYS A 1 117 ? -0.494 -21.076 7.245 1.00 60.34 117 LYS A CA 1
ATOM 1021 C C . LYS A 1 117 ? -1.804 -21.516 7.877 1.00 60.34 117 LYS A C 1
ATOM 1023 O O . LYS A 1 117 ? -2.800 -21.671 7.175 1.00 60.34 117 LYS A O 1
ATOM 1028 N N . ASN A 1 118 ? -1.799 -21.716 9.184 1.00 60.34 118 ASN A N 1
ATOM 1029 C CA . ASN A 1 118 ? -2.936 -22.289 9.878 1.00 60.34 118 ASN A CA 1
ATOM 1030 C C . ASN A 1 118 ? -4.019 -21.239 10.145 1.00 60.34 118 ASN A C 1
ATOM 1032 O O . ASN A 1 118 ? -5.196 -21.572 10.072 1.00 60.34 118 ASN A O 1
ATOM 1036 N N . ILE A 1 119 ? -3.636 -19.972 10.346 1.00 64.06 119 ILE A N 1
ATOM 1037 C CA . ILE A 1 119 ? -4.582 -18.875 10.605 1.00 64.06 119 ILE A CA 1
ATOM 1038 C C . ILE A 1 119 ? -5.430 -18.566 9.362 1.00 64.06 119 ILE A C 1
ATOM 1040 O O . ILE A 1 119 ? -6.630 -18.344 9.478 1.00 64.06 119 ILE A O 1
ATOM 1044 N N . TYR A 1 120 ? -4.844 -18.583 8.158 1.00 57.84 120 TYR A N 1
ATOM 1045 C CA . TYR A 1 120 ? -5.588 -18.227 6.940 1.00 57.84 120 TYR A CA 1
ATOM 1046 C C . TYR A 1 120 ? -6.420 -19.374 6.344 1.00 57.84 120 TYR A C 1
ATOM 1048 O O . TYR A 1 120 ? -7.363 -19.110 5.598 1.00 57.84 120 TYR A O 1
ATOM 1056 N N . LEU A 1 121 ? -6.065 -20.637 6.619 1.00 62.19 121 LEU A N 1
ATOM 1057 C CA . LEU A 1 121 ? -6.788 -21.815 6.112 1.00 62.19 121 LEU A CA 1
ATOM 1058 C C . LEU A 1 121 ? -7.970 -22.219 6.990 1.00 62.19 121 LEU A C 1
ATOM 1060 O O . LEU A 1 121 ? -8.782 -23.051 6.572 1.00 62.19 121 LEU A O 1
ATOM 1064 N N . GLN A 1 122 ? -8.060 -21.670 8.199 1.00 70.88 122 GLN A N 1
ATOM 1065 C CA . GLN A 1 122 ? -9.152 -21.973 9.101 1.00 70.88 122 GLN A CA 1
ATOM 1066 C C . GLN A 1 122 ? -10.449 -21.371 8.557 1.00 70.88 122 GLN A C 1
ATOM 1068 O O . GLN A 1 122 ? -10.541 -20.179 8.269 1.00 70.88 122 GLN A O 1
ATOM 1073 N N . LYS A 1 123 ? -11.459 -22.227 8.390 1.00 78.81 123 LYS A N 1
ATOM 1074 C CA . LYS A 1 123 ? -12.827 -21.772 8.163 1.00 78.81 123 LYS A CA 1
ATOM 1075 C C . LYS A 1 123 ? -13.444 -21.460 9.516 1.00 78.81 123 LYS A C 1
ATOM 1077 O O . LYS A 1 123 ? -13.526 -22.352 10.356 1.00 78.81 123 LYS A O 1
ATOM 1082 N N . PHE A 1 124 ? -13.863 -20.216 9.684 1.00 89.69 124 PHE A N 1
ATOM 1083 C CA . PHE A 1 124 ? -14.636 -19.773 10.835 1.00 89.69 124 PHE A CA 1
ATOM 1084 C C . PHE A 1 124 ? -16.124 -19.875 10.514 1.00 89.69 124 PHE A C 1
ATOM 1086 O O . PHE A 1 124 ? -16.537 -19.716 9.364 1.00 89.69 124 PHE A O 1
ATOM 1093 N N . THR A 1 125 ? -16.921 -20.177 11.526 1.00 93.75 125 THR A N 1
ATOM 1094 C CA . THR A 1 125 ? -18.379 -20.099 11.459 1.00 93.75 125 THR A CA 1
ATOM 1095 C C . THR A 1 125 ? -18.826 -18.639 11.453 1.00 93.75 125 THR A C 1
ATOM 1097 O O . THR A 1 125 ? -18.141 -17.776 12.008 1.00 93.75 125 THR A O 1
ATOM 1100 N N . ASP A 1 126 ? -19.996 -18.351 10.880 1.00 93.88 126 ASP A N 1
ATOM 1101 C CA . ASP A 1 126 ? -20.546 -16.989 10.898 1.00 93.88 126 ASP A CA 1
ATOM 1102 C C . ASP A 1 126 ? -20.708 -16.445 12.328 1.00 93.88 126 ASP A C 1
ATOM 1104 O O . ASP A 1 126 ? -20.560 -15.244 12.532 1.00 93.88 126 ASP A O 1
ATOM 1108 N N . GLU A 1 127 ? -20.894 -17.309 13.331 1.00 94.50 127 GLU A N 1
ATOM 1109 C CA . GLU A 1 127 ? -21.034 -16.887 14.730 1.00 94.50 127 GLU A CA 1
ATOM 1110 C C . GLU A 1 127 ? -19.705 -16.514 15.388 1.00 94.50 127 GLU A C 1
ATOM 1112 O O . GLU A 1 127 ? -19.626 -15.530 16.128 1.00 94.50 127 GLU A O 1
ATOM 1117 N N . GLU A 1 128 ? -18.628 -17.236 15.072 1.00 94.75 128 GLU A N 1
ATOM 1118 C CA . GLU A 1 128 ? -17.273 -16.828 15.452 1.00 94.75 128 GLU A CA 1
ATOM 1119 C C . GLU A 1 128 ? -16.922 -15.486 14.799 1.00 94.75 128 GLU A C 1
ATOM 1121 O O . GLU A 1 128 ? -16.469 -14.559 15.475 1.00 94.75 128 GLU A O 1
ATOM 1126 N N . ILE A 1 129 ? -17.204 -15.344 13.499 1.00 95.38 129 ILE A N 1
ATOM 1127 C CA . ILE A 1 129 ? -16.980 -14.098 12.758 1.00 95.38 129 ILE A CA 1
ATOM 1128 C C . ILE A 1 129 ? -17.815 -12.958 13.360 1.00 95.38 129 ILE A C 1
ATOM 1130 O O . ILE A 1 129 ? -17.287 -11.862 13.565 1.00 95.38 129 ILE A O 1
ATOM 1134 N N . LYS A 1 130 ? -19.088 -13.208 13.693 1.00 95.81 130 LYS A N 1
ATOM 1135 C CA . LYS A 1 130 ? -19.992 -12.249 14.341 1.00 95.81 130 LYS A CA 1
ATOM 1136 C C . LYS A 1 130 ? -19.418 -11.751 15.661 1.00 95.81 130 LYS A C 1
ATOM 1138 O O . LYS A 1 130 ? -19.344 -10.540 15.855 1.00 95.81 130 LYS A O 1
ATOM 1143 N N . SER A 1 131 ? -18.943 -12.648 16.526 1.00 95.81 131 SER A N 1
ATOM 1144 C CA . SER A 1 131 ? -18.360 -12.264 17.820 1.00 95.81 131 SER A CA 1
ATOM 1145 C C . SER A 1 131 ? -17.158 -11.317 17.669 1.00 95.81 131 SER A C 1
ATOM 1147 O O . SER A 1 131 ? -17.034 -10.315 18.382 1.00 95.81 131 SER A O 1
ATOM 1149 N N . VAL A 1 132 ? -16.298 -11.570 16.675 1.00 96.31 132 VAL A N 1
ATOM 1150 C CA . VAL A 1 132 ? -15.161 -10.699 16.358 1.00 96.31 132 VAL A CA 1
ATOM 1151 C C . VAL A 1 132 ? -15.633 -9.376 15.754 1.00 96.31 132 VAL A C 1
ATOM 1153 O O . VAL A 1 132 ? -15.134 -8.313 16.136 1.00 96.31 132 VAL A O 1
ATOM 1156 N N . ALA A 1 133 ? -16.609 -9.413 14.844 1.00 96.94 133 ALA A N 1
ATOM 1157 C CA . ALA A 1 133 ? -17.181 -8.221 14.228 1.00 96.94 133 ALA A CA 1
ATOM 1158 C C . ALA A 1 133 ? -17.784 -7.280 15.279 1.00 96.94 133 ALA A C 1
ATOM 1160 O O . ALA A 1 133 ? -17.518 -6.079 15.247 1.00 96.94 133 ALA A O 1
ATOM 1161 N N . GLU A 1 134 ? -18.531 -7.813 16.245 1.00 96.94 134 GLU A N 1
ATOM 1162 C CA . GLU A 1 134 ? -19.123 -7.044 17.341 1.00 96.94 134 GLU A CA 1
ATOM 1163 C C . GLU A 1 134 ? -18.055 -6.376 18.214 1.00 96.94 134 GLU A C 1
ATOM 1165 O O . GLU A 1 134 ? -18.166 -5.183 18.506 1.00 96.94 134 GLU A O 1
ATOM 1170 N N . LYS A 1 135 ? -16.967 -7.082 18.555 1.00 96.69 135 LYS A N 1
ATOM 1171 C CA . LYS A 1 135 ? -15.824 -6.496 19.283 1.00 96.69 135 LYS A CA 1
ATOM 1172 C C . LYS A 1 135 ? -15.155 -5.367 18.495 1.00 96.69 135 LYS A C 1
ATOM 1174 O O . LYS A 1 135 ? -14.827 -4.317 19.061 1.00 96.69 135 LYS A O 1
ATOM 1179 N N . ILE A 1 136 ? -14.943 -5.563 17.196 1.00 97.88 136 ILE A N 1
ATOM 1180 C CA . ILE A 1 136 ? -14.338 -4.560 16.310 1.00 97.88 136 ILE A CA 1
ATOM 1181 C C . ILE A 1 136 ? -15.243 -3.328 16.191 1.00 97.88 136 ILE A C 1
ATOM 1183 O O . ILE A 1 136 ? -14.760 -2.201 16.312 1.00 97.88 136 ILE A O 1
ATOM 1187 N N . ILE A 1 137 ? -16.550 -3.521 16.006 1.00 98.31 137 ILE A N 1
ATOM 1188 C CA . ILE A 1 137 ? -17.533 -2.435 15.902 1.00 98.31 137 ILE A CA 1
ATOM 1189 C C . ILE A 1 137 ? -17.640 -1.674 17.214 1.00 98.31 137 ILE A C 1
ATOM 1191 O O . ILE A 1 137 ? -17.621 -0.444 17.201 1.00 98.31 137 ILE A O 1
ATOM 1195 N N . PHE A 1 138 ? -17.694 -2.377 18.345 1.00 98.06 138 PHE A N 1
ATOM 1196 C CA . PHE A 1 138 ? -17.660 -1.749 19.659 1.00 98.06 138 PHE A CA 1
ATOM 1197 C C . PHE A 1 138 ? -16.423 -0.854 19.803 1.00 98.06 138 PHE A C 1
ATOM 1199 O O . PHE A 1 138 ? -16.550 0.331 20.109 1.00 98.06 138 PHE A O 1
ATOM 1206 N N . SER A 1 139 ? -15.240 -1.378 19.468 1.00 98.19 139 SER A N 1
ATOM 1207 C CA . SER A 1 139 ? -13.982 -0.624 19.522 1.00 98.19 139 SER A CA 1
ATOM 1208 C C . SER A 1 139 ? -14.000 0.605 18.603 1.00 98.19 139 SER A C 1
ATOM 1210 O O . SER A 1 139 ? -13.617 1.699 19.023 1.00 98.19 139 SER A O 1
ATOM 1212 N N . ALA A 1 140 ? -14.497 0.460 17.369 1.00 98.50 140 ALA A N 1
ATOM 1213 C CA . ALA A 1 140 ? -14.632 1.564 16.422 1.00 98.50 140 ALA A CA 1
ATOM 1214 C C . ALA A 1 140 ? -15.584 2.651 16.940 1.00 98.50 140 ALA A C 1
ATOM 1216 O O . ALA A 1 140 ? -15.250 3.837 16.908 1.00 98.50 140 ALA A O 1
ATOM 1217 N N . ASN A 1 141 ? -16.751 2.251 17.449 1.00 98.56 141 ASN A N 1
ATOM 1218 C CA . ASN A 1 141 ? -17.761 3.152 17.993 1.00 98.56 141 ASN A CA 1
ATOM 1219 C C . ASN A 1 141 ? -17.212 3.943 19.186 1.00 98.56 141 ASN A C 1
ATOM 1221 O O . ASN A 1 141 ? -17.342 5.168 19.221 1.00 98.56 141 ASN A O 1
ATOM 1225 N N . THR A 1 142 ? -16.564 3.261 20.134 1.00 98.38 142 THR A N 1
ATOM 1226 C CA . THR A 1 142 ? -15.971 3.889 21.319 1.00 98.38 142 THR A CA 1
ATOM 1227 C C . THR A 1 142 ? -14.879 4.883 20.937 1.00 98.38 142 THR A C 1
ATOM 1229 O O . THR A 1 142 ? -14.916 6.030 21.380 1.00 98.38 142 THR A O 1
ATOM 1232 N N . LEU A 1 143 ? -13.935 4.490 20.076 1.00 98.31 143 LEU A N 1
ATOM 1233 C CA . LEU A 1 143 ? -12.860 5.385 19.645 1.00 98.31 143 LEU A CA 1
ATOM 1234 C C . LEU A 1 143 ? -13.401 6.592 18.875 1.00 98.31 143 LEU A C 1
ATOM 1236 O O . LEU A 1 143 ? -12.965 7.717 19.114 1.00 98.31 143 LEU A O 1
ATOM 1240 N N . ARG A 1 144 ? -14.401 6.405 18.003 1.00 97.94 144 ARG A N 1
ATOM 1241 C CA . ARG A 1 144 ? -14.982 7.519 17.240 1.00 97.94 144 ARG A CA 1
ATOM 1242 C C . ARG A 1 144 ? -15.602 8.597 18.127 1.00 97.94 144 ARG A C 1
ATOM 1244 O O . ARG A 1 144 ? -15.617 9.764 17.734 1.00 97.94 144 ARG A O 1
ATOM 1251 N N . GLN A 1 145 ? -16.118 8.224 19.296 1.00 96.62 145 GLN A N 1
ATOM 1252 C CA . GLN A 1 145 ? -16.655 9.172 20.275 1.00 96.62 145 GLN A CA 1
ATOM 1253 C C . GLN A 1 145 ? -15.558 9.966 21.001 1.00 96.62 145 GLN A C 1
ATOM 1255 O O . GLN A 1 145 ? -15.821 11.078 21.448 1.00 96.62 145 GLN A O 1
ATOM 1260 N N . GLN A 1 146 ? -14.344 9.420 21.095 1.00 95.56 146 GLN A N 1
ATOM 1261 C CA . GLN A 1 146 ? -13.196 10.061 21.746 1.00 95.56 146 GLN A CA 1
ATOM 1262 C C . GLN A 1 146 ? -12.427 11.002 20.809 1.00 95.56 146 GLN A C 1
ATOM 1264 O O . GLN A 1 146 ? -11.728 11.900 21.273 1.00 95.56 146 GLN A O 1
ATOM 1269 N N . ILE A 1 147 ? -12.539 10.800 19.495 1.00 96.69 147 ILE A N 1
ATOM 1270 C CA . ILE A 1 147 ? -11.834 11.597 18.487 1.00 96.69 147 ILE A CA 1
ATOM 1271 C C . ILE A 1 147 ? -12.624 12.879 18.198 1.00 96.69 147 ILE A C 1
ATOM 1273 O O . ILE A 1 147 ? -13.799 12.831 17.819 1.00 96.69 147 ILE A O 1
ATOM 1277 N N . SER A 1 148 ? -11.965 14.030 18.349 1.00 95.31 148 SER A N 1
ATOM 1278 C CA . SER A 1 148 ? -12.537 15.332 18.003 1.00 95.31 148 SER A CA 1
ATOM 1279 C C . SER A 1 148 ? -12.686 15.488 16.486 1.00 95.31 148 SER A C 1
ATOM 1281 O O . SER A 1 148 ? -11.927 14.915 15.708 1.00 95.31 148 SER A O 1
ATOM 1283 N N . GLU A 1 149 ? -13.647 16.299 16.037 1.00 94.50 149 GLU A N 1
ATOM 1284 C CA . GLU A 1 149 ? -13.795 16.581 14.598 1.00 94.50 149 GLU A CA 1
ATOM 1285 C C . GLU A 1 149 ? -12.570 17.333 14.030 1.00 94.50 149 GLU A C 1
ATOM 1287 O O . GLU A 1 149 ? -12.260 17.200 12.851 1.00 94.50 149 GLU A O 1
ATOM 1292 N N . GLU A 1 150 ? -11.819 18.057 14.869 1.00 94.25 150 GLU A N 1
ATOM 1293 C CA . GLU A 1 150 ? -10.579 18.749 14.483 1.00 94.25 150 GLU A CA 1
ATOM 1294 C C . GLU A 1 150 ? -9.504 17.791 13.946 1.00 94.25 150 GLU A C 1
ATOM 1296 O O . GLU A 1 150 ? -8.826 18.128 12.977 1.00 94.25 150 GLU A O 1
ATOM 1301 N N . GLU A 1 151 ? -9.393 16.572 14.492 1.00 93.38 151 GLU A N 1
ATOM 1302 C CA . GLU A 1 151 ? -8.429 15.568 14.008 1.00 93.38 151 GLU A CA 1
ATOM 1303 C C . GLU A 1 151 ? -8.657 15.210 12.528 1.00 93.38 151 GLU A C 1
ATOM 1305 O O . GLU A 1 151 ? -7.703 14.936 11.799 1.00 93.38 151 GLU A O 1
ATOM 1310 N N . PHE A 1 152 ? -9.904 15.284 12.043 1.00 95.31 152 PHE A N 1
ATOM 1311 C CA . PHE A 1 152 ? -10.246 15.022 10.641 1.00 95.31 152 PHE A CA 1
ATOM 1312 C C . PHE A 1 152 ? -9.887 16.187 9.707 1.00 95.31 152 PHE A C 1
ATOM 1314 O O . PHE A 1 152 ? -9.808 15.989 8.492 1.00 95.31 152 PHE A O 1
ATOM 1321 N N . HIS A 1 153 ? -9.668 17.386 10.249 1.00 95.69 153 HIS A N 1
ATOM 1322 C CA . HIS A 1 153 ? -9.319 18.592 9.495 1.00 95.69 153 HIS A CA 1
ATOM 1323 C C . HIS A 1 153 ? -7.812 18.870 9.450 1.00 95.69 153 HIS A C 1
ATOM 1325 O O . HIS A 1 153 ? -7.385 19.779 8.735 1.00 95.69 153 HIS A O 1
ATOM 1331 N N . ASN A 1 154 ? -7.007 18.083 10.169 1.00 96.88 154 ASN A N 1
ATOM 1332 C CA . ASN A 1 154 ? -5.553 18.180 10.115 1.00 96.88 154 ASN A CA 1
ATOM 1333 C C . ASN A 1 154 ? -5.025 17.938 8.687 1.00 96.88 154 ASN A C 1
ATOM 1335 O O . ASN A 1 154 ? -5.582 17.118 7.948 1.00 96.88 154 ASN A O 1
ATOM 1339 N N . PRO A 1 155 ? -3.926 18.605 8.284 1.00 97.12 155 PRO A N 1
ATOM 1340 C CA . PRO A 1 155 ? -3.298 18.357 6.993 1.00 97.12 155 PRO A CA 1
ATOM 1341 C C . PRO A 1 155 ? -2.939 16.870 6.809 1.00 97.12 155 PRO A C 1
ATOM 1343 O O . PRO A 1 155 ? -2.420 16.251 7.747 1.00 97.12 155 PRO A O 1
ATOM 1346 N N . PRO A 1 156 ? -3.134 16.285 5.609 1.00 96.69 156 PRO A N 1
ATOM 1347 C CA . PRO A 1 156 ? -2.822 14.880 5.350 1.00 96.69 156 PRO A CA 1
ATOM 1348 C C . PRO A 1 156 ? -1.404 14.475 5.763 1.00 96.69 156 PRO A C 1
ATOM 1350 O O . PRO A 1 156 ? -1.200 13.422 6.366 1.00 96.69 156 PRO A O 1
ATOM 1353 N N . GLU A 1 157 ? -0.418 15.328 5.484 1.00 95.25 157 GLU A N 1
ATOM 1354 C CA . GLU A 1 157 ? 0.982 15.108 5.839 1.00 95.25 157 GLU A CA 1
ATOM 1355 C C . GLU A 1 157 ? 1.196 14.970 7.358 1.00 95.25 157 GLU A C 1
ATOM 1357 O O . GLU A 1 157 ? 2.049 14.189 7.789 1.00 95.25 157 GLU A O 1
ATOM 1362 N N . GLU A 1 158 ? 0.427 15.691 8.178 1.00 96.31 158 GLU A N 1
ATOM 1363 C CA . GLU A 1 158 ? 0.508 15.611 9.639 1.00 96.31 158 GLU A CA 1
ATOM 1364 C C . GLU A 1 158 ? -0.124 14.322 10.166 1.00 96.31 158 GLU A C 1
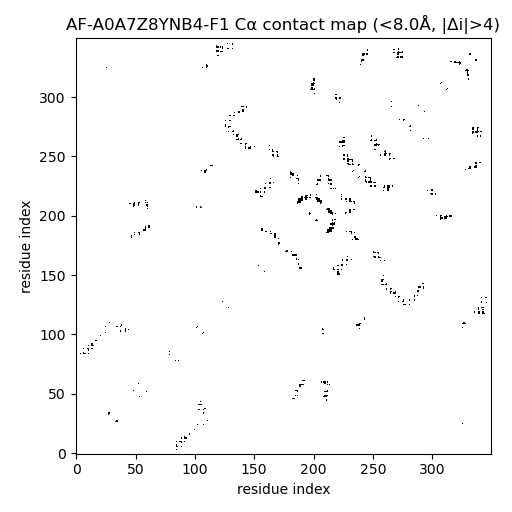ATOM 1366 O O . GLU A 1 158 ? 0.504 13.627 10.970 1.00 96.31 158 GLU A O 1
ATOM 1371 N N . ILE A 1 159 ? -1.303 13.953 9.650 1.00 97.69 159 ILE A N 1
ATOM 1372 C CA . ILE A 1 159 ? -1.993 1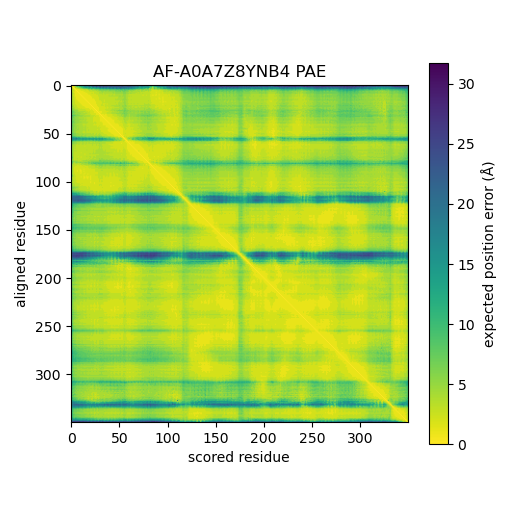2.697 9.987 1.00 97.69 159 ILE A CA 1
ATOM 1373 C C . ILE A 1 159 ? -1.091 11.497 9.671 1.00 97.69 159 ILE A C 1
ATOM 1375 O O . ILE A 1 159 ? -0.874 10.628 10.522 1.00 97.69 159 ILE A O 1
ATOM 1379 N N . ILE A 1 160 ? -0.513 11.468 8.465 1.00 96.81 160 ILE A N 1
ATOM 1380 C CA . ILE A 1 160 ? 0.391 10.402 8.015 1.00 96.81 160 ILE A CA 1
ATOM 1381 C C . ILE A 1 160 ? 1.631 10.336 8.911 1.00 96.81 160 ILE A C 1
ATOM 1383 O O . ILE A 1 160 ? 2.013 9.258 9.364 1.00 96.81 160 ILE A O 1
ATOM 1387 N N . LYS A 1 161 ? 2.263 11.481 9.199 1.00 95.50 161 LYS A N 1
ATOM 1388 C CA . LYS A 1 161 ? 3.482 11.535 10.016 1.00 95.50 161 LYS A CA 1
ATOM 1389 C C . LYS A 1 161 ? 3.234 11.080 11.456 1.00 95.50 161 LYS A C 1
ATOM 1391 O O . LYS A 1 161 ? 4.053 10.339 12.001 1.00 95.50 161 LYS A O 1
ATOM 1396 N N . LYS A 1 162 ? 2.130 11.516 12.072 1.00 96.69 162 LYS A N 1
ATOM 1397 C CA . LYS A 1 162 ? 1.714 11.092 13.419 1.00 96.69 162 LYS A CA 1
ATOM 1398 C C . LYS A 1 162 ? 1.499 9.577 13.451 1.00 96.69 162 LYS A C 1
ATOM 1400 O O . LYS A 1 162 ? 2.146 8.894 14.244 1.00 96.69 162 LYS A O 1
ATOM 1405 N N . SER A 1 163 ? 0.724 9.059 12.497 1.00 97.31 163 SER A N 1
ATOM 1406 C CA . SER A 1 163 ? 0.465 7.623 12.340 1.00 97.31 163 SER A CA 1
ATOM 1407 C C . SER A 1 163 ? 1.765 6.829 12.196 1.00 97.31 163 SER A C 1
ATOM 1409 O O . SER A 1 163 ? 1.983 5.857 12.915 1.00 97.31 163 SER A O 1
ATOM 1411 N N . ALA A 1 164 ? 2.677 7.282 11.331 1.00 96.12 164 ALA A N 1
ATOM 1412 C CA . ALA A 1 164 ? 3.936 6.596 11.067 1.00 96.12 164 ALA A CA 1
ATOM 1413 C C . ALA A 1 164 ? 4.842 6.492 12.304 1.00 96.12 164 ALA A C 1
ATOM 1415 O O . ALA A 1 164 ? 5.477 5.461 12.537 1.00 96.12 164 ALA A O 1
ATOM 1416 N N . HIS A 1 165 ? 4.881 7.532 13.140 1.00 95.50 165 HIS A N 1
ATOM 1417 C CA . HIS A 1 165 ? 5.595 7.465 14.413 1.00 95.50 165 HIS A CA 1
ATOM 1418 C C . HIS A 1 165 ? 4.944 6.487 15.396 1.00 95.50 165 HIS A C 1
ATOM 1420 O O . HIS A 1 165 ? 5.660 5.717 16.040 1.00 95.50 165 HIS A O 1
ATOM 1426 N N . SER A 1 166 ? 3.612 6.484 15.487 1.00 95.62 166 SER A N 1
ATOM 1427 C CA . SER A 1 166 ? 2.855 5.565 16.344 1.00 95.62 166 SER A CA 1
ATOM 1428 C C . SER A 1 166 ? 3.084 4.101 15.949 1.00 95.62 166 SER A C 1
ATOM 1430 O O . SER A 1 166 ? 3.352 3.268 16.817 1.00 95.62 166 SER A O 1
ATOM 1432 N N . ILE A 1 167 ? 3.089 3.802 14.646 1.00 94.62 167 ILE A N 1
ATOM 1433 C CA . ILE A 1 167 ? 3.377 2.467 14.097 1.00 94.62 167 ILE A CA 1
ATOM 1434 C C . ILE A 1 167 ? 4.801 2.034 14.442 1.00 94.62 167 ILE A C 1
ATOM 1436 O O . ILE A 1 167 ? 5.004 0.943 14.970 1.00 94.62 167 ILE A O 1
ATOM 1440 N N . LEU A 1 168 ? 5.797 2.894 14.198 1.00 92.38 168 LEU A N 1
ATOM 1441 C CA . LEU A 1 168 ? 7.191 2.578 14.512 1.00 92.38 168 LEU A CA 1
ATOM 1442 C C . LEU A 1 168 ? 7.399 2.328 16.012 1.00 92.38 168 LEU A C 1
ATOM 1444 O O . LEU A 1 168 ? 8.157 1.440 16.406 1.00 92.38 168 LEU A O 1
ATOM 1448 N N . HIS A 1 169 ? 6.744 3.118 16.861 1.00 92.12 169 HIS A N 1
ATOM 1449 C CA . HIS A 1 169 ? 6.788 2.917 18.301 1.00 92.12 169 HIS A CA 1
ATOM 1450 C C . HIS A 1 169 ? 6.167 1.569 18.699 1.00 92.12 169 HIS A C 1
ATOM 1452 O O . HIS A 1 169 ? 6.758 0.851 19.507 1.00 92.12 169 HIS A O 1
ATOM 1458 N N . GLN A 1 170 ? 5.035 1.186 18.099 1.00 90.69 170 GLN A N 1
ATOM 1459 C CA . GLN A 1 170 ? 4.392 -0.098 18.380 1.00 90.69 170 GLN A CA 1
ATOM 1460 C C . GLN A 1 170 ? 5.212 -1.294 17.880 1.00 90.69 170 GLN A C 1
ATOM 1462 O O . GLN A 1 170 ? 5.376 -2.276 18.604 1.00 90.69 170 GLN A O 1
ATOM 1467 N N . GLN A 1 171 ? 5.814 -1.188 16.694 1.00 88.31 171 GLN A N 1
ATOM 1468 C CA . GLN A 1 171 ? 6.726 -2.194 16.146 1.00 88.31 171 GLN A CA 1
ATOM 1469 C C . GLN A 1 171 ? 7.871 -2.515 17.122 1.00 88.31 171 GLN A C 1
ATOM 1471 O O . GLN A 1 171 ? 8.219 -3.678 17.299 1.00 88.31 171 GLN A O 1
ATOM 1476 N N . LYS A 1 172 ? 8.439 -1.504 17.798 1.00 85.06 172 LYS A N 1
ATOM 1477 C CA . LYS A 1 172 ? 9.524 -1.693 18.782 1.00 85.06 172 LYS A CA 1
ATOM 1478 C C . LYS A 1 172 ? 9.081 -2.409 20.060 1.00 85.06 172 LYS A C 1
ATOM 1480 O O . LYS A 1 172 ? 9.918 -3.012 20.723 1.00 85.06 172 LYS A O 1
ATOM 1485 N N . LYS A 1 173 ? 7.798 -2.325 20.424 1.00 83.19 173 LYS A N 1
ATOM 1486 C CA . LYS A 1 173 ? 7.238 -3.019 21.595 1.00 83.19 173 LYS A CA 1
ATOM 1487 C C . LYS A 1 173 ? 6.910 -4.482 21.296 1.00 83.19 173 LYS A C 1
ATOM 1489 O O . LYS A 1 173 ? 7.110 -5.341 22.149 1.00 83.19 173 LYS A O 1
ATOM 1494 N N . ASN A 1 174 ? 6.443 -4.767 20.083 1.00 71.62 174 ASN A N 1
ATOM 1495 C CA . ASN A 1 174 ? 6.061 -6.109 19.647 1.00 71.62 174 ASN A CA 1
ATOM 1496 C C . ASN A 1 174 ? 7.264 -6.902 19.119 1.00 71.62 174 ASN A C 1
ATOM 1498 O O . ASN A 1 174 ? 7.396 -7.132 17.914 1.00 71.62 174 ASN A O 1
ATOM 1502 N N . LEU A 1 175 ? 8.125 -7.344 20.042 1.00 54.50 175 LEU A N 1
ATOM 1503 C CA . LEU A 1 175 ? 9.394 -8.009 19.725 1.00 54.50 175 LEU A CA 1
ATOM 1504 C C . LEU A 1 175 ? 9.226 -9.247 18.820 1.00 54.50 175 LEU A C 1
ATOM 1506 O O . LEU A 1 175 ? 9.990 -9.397 17.870 1.00 54.50 175 LEU A O 1
ATOM 1510 N N . ALA A 1 176 ? 8.176 -10.051 19.031 1.00 50.88 176 ALA A N 1
ATOM 1511 C CA . ALA A 1 176 ? 7.937 -11.306 18.307 1.00 50.88 176 ALA A CA 1
ATOM 1512 C C . ALA A 1 176 ? 7.700 -11.140 16.789 1.00 50.88 176 ALA A C 1
ATOM 1514 O O . ALA A 1 176 ? 8.132 -11.982 16.010 1.00 50.88 176 ALA A O 1
ATOM 1515 N N . ALA A 1 177 ? 7.058 -10.050 16.350 1.00 51.78 177 ALA A N 1
ATOM 1516 C CA . ALA A 1 177 ? 6.909 -9.731 14.921 1.00 51.78 177 ALA A CA 1
ATOM 1517 C C . ALA A 1 177 ? 8.107 -8.924 14.376 1.00 51.78 177 ALA A C 1
ATOM 1519 O O . ALA A 1 177 ? 8.409 -8.962 13.182 1.00 51.78 177 ALA A O 1
ATOM 1520 N N . SER A 1 178 ? 8.805 -8.201 15.262 1.00 56.16 178 SER A N 1
ATOM 1521 C CA . SER A 1 178 ? 9.879 -7.272 14.902 1.00 56.16 178 SER A CA 1
ATOM 1522 C C . SER A 1 178 ? 11.178 -7.948 14.451 1.00 56.16 178 SER A C 1
ATOM 1524 O O . SER A 1 178 ? 11.953 -7.324 13.731 1.00 56.16 178 SER A O 1
ATOM 1526 N N . GLU A 1 179 ? 11.443 -9.203 14.829 1.00 56.66 179 GLU A N 1
ATOM 1527 C CA . GLU A 1 179 ? 12.695 -9.876 14.441 1.00 56.66 179 GLU A CA 1
ATOM 1528 C C . GLU A 1 179 ? 12.769 -10.158 12.932 1.00 56.66 179 GLU A C 1
ATOM 1530 O O . GLU A 1 179 ? 13.856 -10.157 12.356 1.00 56.66 179 GLU A O 1
ATOM 1535 N N . GLN A 1 180 ? 11.617 -10.330 12.278 1.00 63.00 180 GLN A N 1
ATOM 1536 C CA . GLN A 1 180 ? 11.530 -10.673 10.856 1.00 63.00 180 GLN A CA 1
ATOM 1537 C C . GLN A 1 180 ? 11.136 -9.488 9.961 1.00 63.00 180 GLN A C 1
ATOM 1539 O O . GLN A 1 180 ? 11.569 -9.425 8.809 1.00 63.00 180 GLN A O 1
ATOM 1544 N N . TYR A 1 181 ? 10.340 -8.546 10.477 1.00 72.25 181 TYR A N 1
ATOM 1545 C CA . TYR A 1 181 ? 9.841 -7.388 9.733 1.00 72.25 181 TYR A CA 1
ATOM 1546 C C . TYR A 1 181 ? 9.993 -6.123 10.578 1.00 72.25 181 TYR A C 1
ATOM 1548 O O . TYR A 1 181 ? 9.192 -5.843 11.467 1.00 72.25 181 TYR A O 1
ATOM 1556 N N . ASN A 1 182 ? 11.040 -5.342 10.312 1.00 78.62 182 ASN A N 1
ATOM 1557 C CA . ASN A 1 182 ? 11.266 -4.090 11.025 1.00 78.62 182 ASN A CA 1
ATOM 1558 C C . ASN A 1 182 ? 11.812 -2.983 10.130 1.00 78.62 182 ASN A C 1
ATOM 1560 O O . ASN A 1 182 ? 12.396 -3.212 9.068 1.00 78.62 182 ASN A O 1
ATOM 1564 N N . ILE A 1 183 ? 11.615 -1.758 10.602 1.00 81.50 183 ILE A N 1
ATOM 1565 C CA . ILE A 1 183 ? 12.308 -0.564 10.132 1.00 81.50 183 ILE A CA 1
ATOM 1566 C C . ILE A 1 183 ? 12.830 0.231 11.327 1.00 81.50 183 ILE A C 1
ATOM 1568 O O . ILE A 1 183 ? 12.305 0.146 12.440 1.00 81.50 183 ILE A O 1
ATOM 1572 N N . SER A 1 184 ? 13.884 1.011 11.095 1.00 79.19 184 SER A N 1
ATOM 1573 C CA . SER A 1 184 ? 14.515 1.853 12.117 1.00 79.19 184 SER A CA 1
ATOM 1574 C C . SER A 1 184 ? 13.945 3.273 12.157 1.00 79.19 184 SER A C 1
ATOM 1576 O O . SER A 1 184 ? 13.928 3.901 13.218 1.00 79.19 184 SER A O 1
ATOM 1578 N N . ILE A 1 185 ? 13.484 3.775 11.009 1.00 84.31 185 ILE A N 1
ATOM 1579 C CA . ILE A 1 185 ? 13.006 5.142 10.784 1.00 84.31 185 ILE A CA 1
ATOM 1580 C C . ILE A 1 185 ? 11.757 5.044 9.901 1.00 84.31 185 ILE A C 1
ATOM 1582 O O . ILE A 1 185 ? 11.805 4.307 8.912 1.00 84.31 185 ILE A O 1
ATOM 1586 N N . PRO A 1 186 ? 10.660 5.766 10.205 1.00 85.31 186 PRO A N 1
ATOM 1587 C CA . PRO A 1 186 ? 9.501 5.766 9.330 1.00 85.31 186 PRO A CA 1
ATOM 1588 C C . PRO A 1 186 ? 9.862 6.538 8.063 1.00 85.31 186 PRO A C 1
ATOM 1590 O O . PRO A 1 186 ? 10.303 7.686 8.138 1.00 85.31 186 PRO A O 1
ATOM 1593 N N . HIS A 1 187 ? 9.678 5.924 6.900 1.00 91.00 187 HIS A N 1
ATOM 1594 C CA . HIS A 1 187 ? 10.023 6.545 5.625 1.00 91.00 187 HIS A CA 1
ATOM 1595 C C . HIS A 1 187 ? 8.783 6.691 4.734 1.00 91.00 187 HIS A C 1
ATOM 1597 O O . HIS A 1 187 ? 8.722 6.213 3.602 1.00 91.00 187 HIS A O 1
ATOM 1603 N N . VAL A 1 188 ? 7.761 7.332 5.297 1.00 93.25 188 VAL A N 1
ATOM 1604 C CA . VAL A 1 188 ? 6.462 7.560 4.655 1.00 93.25 188 VAL A CA 1
ATOM 1605 C C . VAL A 1 188 ? 6.420 8.963 4.057 1.00 93.25 188 VAL A C 1
ATOM 1607 O O . VAL A 1 188 ? 6.832 9.926 4.709 1.00 93.25 188 VAL A O 1
ATOM 1610 N N . LYS A 1 189 ? 5.936 9.091 2.820 1.00 94.12 189 LYS A N 1
ATOM 1611 C CA . LYS A 1 189 ? 5.861 10.362 2.083 1.00 94.12 189 LYS A CA 1
ATOM 1612 C C . LYS A 1 189 ? 4.553 10.467 1.311 1.00 94.12 189 LYS A C 1
ATOM 1614 O O . LYS A 1 189 ? 3.997 9.462 0.883 1.00 94.12 189 LYS A O 1
ATOM 1619 N N . THR A 1 190 ? 4.071 11.683 1.081 1.00 95.25 190 THR A N 1
ATOM 1620 C CA . THR A 1 190 ? 2.972 11.902 0.133 1.00 95.25 190 THR A CA 1
ATOM 1621 C C . THR A 1 190 ? 3.496 11.816 -1.299 1.00 95.25 190 THR A C 1
ATOM 1623 O O . THR A 1 190 ? 4.607 12.262 -1.590 1.00 95.25 190 THR A O 1
ATOM 1626 N N . SER A 1 191 ? 2.721 11.204 -2.196 1.00 96.50 191 SER A N 1
ATOM 1627 C CA . SER A 1 191 ? 3.129 11.041 -3.594 1.00 96.50 191 SER A CA 1
ATOM 1628 C C . SER A 1 191 ? 2.842 12.292 -4.431 1.00 96.50 191 SER A C 1
ATOM 1630 O O . SER A 1 191 ? 1.758 12.875 -4.347 1.00 96.50 191 SER A O 1
ATOM 1632 N N . LEU A 1 192 ? 3.760 12.655 -5.329 1.00 96.25 192 LEU A N 1
ATOM 1633 C CA . LEU A 1 192 ? 3.548 13.636 -6.403 1.00 96.25 192 LEU A CA 1
ATOM 1634 C C . LEU A 1 192 ? 2.445 13.189 -7.368 1.00 96.25 192 LEU A C 1
ATOM 1636 O O . LEU A 1 192 ? 1.794 14.022 -7.995 1.00 96.25 192 LEU A O 1
ATOM 1640 N N . TYR A 1 193 ? 2.208 11.879 -7.464 1.00 95.25 193 TYR A N 1
ATOM 1641 C CA . TYR A 1 193 ? 1.203 11.281 -8.337 1.00 95.25 193 TYR A CA 1
ATOM 1642 C C . TYR A 1 193 ? -0.178 11.170 -7.700 1.00 95.25 193 TYR A C 1
ATOM 1644 O O . TYR A 1 193 ? -1.059 10.573 -8.304 1.00 95.25 193 TYR A O 1
ATOM 1652 N N . THR A 1 194 ? -0.403 11.756 -6.523 1.00 95.44 194 THR A N 1
ATOM 1653 C CA . THR A 1 194 ? -1.678 11.724 -5.781 1.00 95.44 194 THR A CA 1
ATOM 1654 C C . THR A 1 194 ? -2.941 11.819 -6.674 1.00 95.44 194 THR A C 1
ATOM 1656 O O . THR A 1 194 ? -3.816 10.954 -6.552 1.00 95.44 194 THR A O 1
ATOM 1659 N N . PRO A 1 195 ? -3.073 12.781 -7.616 1.00 94.56 195 PRO A N 1
ATOM 1660 C CA . PRO A 1 195 ? -4.244 12.825 -8.497 1.00 94.56 195 PRO A CA 1
ATOM 1661 C C . PRO A 1 195 ? -4.373 11.585 -9.391 1.00 94.56 195 PRO A C 1
ATOM 1663 O O . PRO A 1 195 ? -5.456 11.023 -9.511 1.00 94.56 195 PRO A O 1
ATOM 1666 N N . ILE A 1 196 ? -3.265 11.133 -9.984 1.00 94.94 196 ILE A N 1
ATOM 1667 C CA . ILE A 1 196 ? -3.221 9.946 -10.847 1.00 94.94 196 ILE A CA 1
ATOM 1668 C C . ILE A 1 196 ? -3.565 8.698 -10.032 1.00 94.94 196 ILE A C 1
ATOM 1670 O O . ILE A 1 196 ? -4.427 7.931 -10.446 1.00 94.94 196 ILE A O 1
ATOM 1674 N N . LEU A 1 197 ? -2.958 8.528 -8.852 1.00 95.38 197 LEU A N 1
ATOM 1675 C CA . LEU A 1 197 ? -3.233 7.409 -7.947 1.00 95.38 197 LEU A CA 1
ATOM 1676 C C . LEU A 1 197 ? -4.726 7.308 -7.618 1.00 95.38 197 LEU A C 1
ATOM 1678 O O . LEU A 1 197 ? -5.284 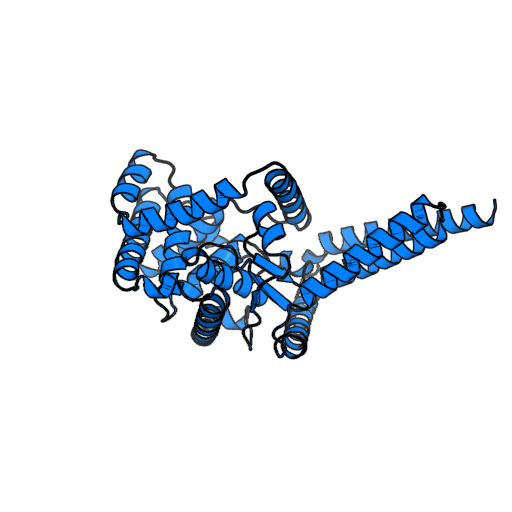6.216 -7.663 1.00 95.38 197 LEU A O 1
ATOM 1682 N N . SER A 1 198 ? -5.392 8.445 -7.394 1.00 95.69 198 SER A N 1
ATOM 1683 C CA . SER A 1 198 ? -6.838 8.487 -7.143 1.00 95.69 198 SER A CA 1
ATOM 1684 C C . SER A 1 198 ? -7.632 7.874 -8.306 1.00 95.69 198 SER A C 1
ATOM 1686 O O . SER A 1 198 ? -8.418 6.958 -8.084 1.00 95.69 198 SER A O 1
ATOM 1688 N N . TYR A 1 199 ? -7.363 8.287 -9.551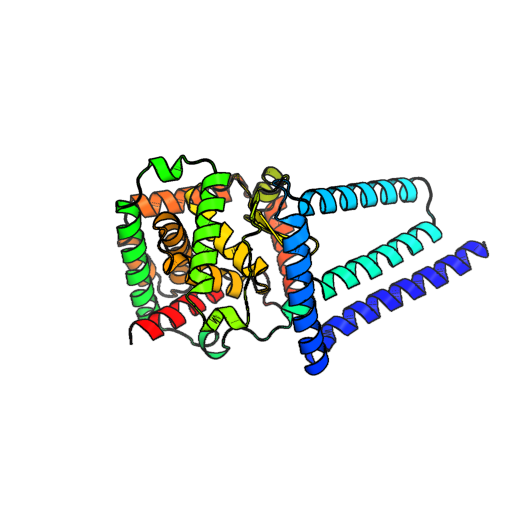 1.00 94.62 199 TYR A N 1
ATOM 1689 C CA . TYR A 1 199 ? -8.021 7.734 -10.750 1.00 94.62 199 TYR A CA 1
ATOM 1690 C C . TYR A 1 199 ? -7.641 6.283 -11.073 1.00 94.62 199 TYR A C 1
ATOM 1692 O O . TYR A 1 199 ? -8.401 5.588 -11.747 1.00 94.62 199 TYR A O 1
ATOM 1700 N N . LEU A 1 200 ? -6.478 5.820 -10.612 1.00 93.44 200 LEU A N 1
ATOM 1701 C CA . LEU A 1 200 ? -6.076 4.415 -10.716 1.00 93.44 200 LEU A CA 1
ATOM 1702 C C . LEU A 1 200 ? -6.695 3.540 -9.617 1.00 93.44 200 LEU A C 1
ATOM 1704 O O . LEU A 1 200 ? -6.593 2.320 -9.698 1.00 93.44 200 LEU A O 1
ATOM 1708 N N . GLY A 1 201 ? -7.333 4.134 -8.603 1.00 91.44 201 GLY A N 1
ATOM 1709 C CA . GLY A 1 201 ? -7.844 3.405 -7.441 1.00 91.44 201 GLY A CA 1
ATOM 1710 C C . GLY A 1 201 ? -6.764 2.997 -6.436 1.00 91.44 201 GLY A C 1
ATOM 1711 O O . GLY A 1 201 ? -7.000 2.106 -5.628 1.00 91.44 201 GLY A O 1
ATOM 1712 N N . VAL A 1 202 ? -5.593 3.638 -6.469 1.00 92.94 202 VAL A N 1
ATOM 1713 C CA . VAL A 1 202 ? -4.436 3.328 -5.619 1.00 92.94 202 VAL A CA 1
ATOM 1714 C C . VAL A 1 202 ? -4.370 4.303 -4.442 1.00 92.94 202 VAL A C 1
ATOM 1716 O O . VAL A 1 202 ? -4.378 5.526 -4.609 1.00 92.94 202 VAL A O 1
ATOM 1719 N N . TRP A 1 203 ? -4.338 3.758 -3.228 1.00 95.06 203 TRP A N 1
ATOM 1720 C CA . TRP A 1 203 ? -4.365 4.532 -1.980 1.00 95.06 203 TRP A CA 1
ATOM 1721 C C . TRP A 1 203 ? -2.955 4.823 -1.463 1.00 95.06 203 TRP A C 1
ATOM 1723 O O . TRP A 1 203 ? -2.671 5.908 -0.954 1.00 95.06 203 TRP A O 1
ATOM 1733 N N . GLY A 1 204 ? -2.043 3.891 -1.681 1.00 96.50 204 GLY A N 1
ATOM 1734 C CA . GLY A 1 204 ? -0.625 4.043 -1.441 1.00 96.50 204 GLY A CA 1
ATOM 1735 C C . GLY A 1 204 ? 0.143 3.040 -2.286 1.00 96.50 204 GLY A C 1
ATOM 1736 O O . GLY A 1 204 ? -0.455 2.248 -3.016 1.00 96.50 204 GLY A O 1
ATOM 1737 N N . TYR A 1 205 ? 1.463 3.151 -2.265 1.00 96.50 205 TYR A N 1
ATOM 1738 C CA . TYR A 1 205 ? 2.331 2.125 -2.812 1.00 96.50 205 TYR A CA 1
ATOM 1739 C C . TYR A 1 205 ? 3.715 2.184 -2.162 1.00 96.50 205 TYR A C 1
ATOM 1741 O O . TYR A 1 205 ? 4.198 3.252 -1.773 1.00 96.50 205 TYR A O 1
ATOM 1749 N N . TYR A 1 206 ? 4.408 1.050 -2.131 1.00 96.31 206 TYR A N 1
ATOM 1750 C CA . TYR A 1 206 ? 5.807 0.979 -1.729 1.00 96.31 206 TYR A CA 1
ATOM 1751 C C . TYR A 1 206 ? 6.754 1.099 -2.931 1.00 96.31 206 TYR A C 1
ATOM 1753 O O . TYR A 1 206 ? 6.627 0.378 -3.925 1.00 96.31 206 TYR A O 1
ATOM 1761 N N . ASN A 1 207 ? 7.744 1.991 -2.846 1.00 96.69 207 ASN A N 1
ATOM 1762 C CA . ASN A 1 207 ? 8.792 2.115 -3.851 1.00 96.69 207 ASN A CA 1
ATOM 1763 C C . ASN A 1 207 ? 10.026 1.271 -3.475 1.00 96.69 207 ASN A C 1
ATOM 1765 O O . ASN A 1 207 ? 10.751 1.630 -2.544 1.00 96.69 207 ASN A O 1
ATOM 1769 N N . PRO A 1 208 ? 10.356 0.206 -4.224 1.00 94.62 208 PRO A N 1
ATOM 1770 C CA . PRO A 1 208 ? 11.449 -0.694 -3.861 1.00 94.62 208 PRO A CA 1
ATOM 1771 C C . PRO A 1 208 ? 12.848 -0.108 -4.105 1.00 94.62 208 PRO A C 1
ATOM 1773 O O . PRO A 1 208 ? 13.827 -0.540 -3.495 1.00 94.62 208 PRO A O 1
ATOM 1776 N N . PHE A 1 209 ? 12.967 0.908 -4.963 1.00 95.69 209 PHE A N 1
ATOM 1777 C CA . PHE A 1 209 ? 14.249 1.534 -5.303 1.00 95.69 209 PHE A CA 1
ATOM 1778 C C . PHE A 1 209 ? 14.670 2.604 -4.295 1.00 95.69 209 PHE A C 1
ATOM 1780 O O . PHE A 1 209 ? 15.858 2.888 -4.169 1.00 95.69 209 PHE A O 1
ATOM 1787 N N . THR A 1 210 ? 13.716 3.171 -3.555 1.00 95.75 210 THR A N 1
ATOM 1788 C CA . THR A 1 210 ? 13.967 4.196 -2.529 1.00 95.75 210 THR A CA 1
ATOM 1789 C C . THR A 1 210 ? 13.531 3.771 -1.129 1.00 95.75 210 THR A C 1
ATOM 1791 O O . THR A 1 210 ? 13.847 4.456 -0.158 1.00 95.75 210 THR A O 1
ATOM 1794 N N . ALA A 1 211 ? 12.863 2.622 -1.003 1.00 95.31 211 ALA A N 1
ATOM 1795 C CA . ALA A 1 211 ? 12.228 2.139 0.219 1.00 95.31 211 ALA A CA 1
ATOM 1796 C C . ALA A 1 211 ? 11.220 3.140 0.820 1.00 95.31 211 ALA A C 1
ATOM 1798 O O . ALA A 1 211 ? 11.091 3.234 2.041 1.00 95.31 211 ALA A O 1
ATOM 1799 N N . GLU A 1 212 ? 10.538 3.916 -0.023 1.00 95.94 212 GLU A N 1
ATOM 1800 C CA . GLU A 1 212 ? 9.514 4.887 0.378 1.00 95.94 212 GLU A CA 1
ATOM 1801 C C . GLU A 1 212 ? 8.139 4.222 0.442 1.00 95.94 212 GLU A C 1
ATOM 1803 O O . GLU A 1 212 ? 7.759 3.494 -0.468 1.00 95.94 212 GLU A O 1
ATOM 1808 N N . ALA A 1 213 ? 7.391 4.493 1.507 1.00 96.19 213 ALA A N 1
ATOM 1809 C CA . ALA A 1 213 ? 5.957 4.236 1.568 1.00 96.19 213 ALA A CA 1
ATOM 1810 C C . ALA A 1 213 ? 5.242 5.502 1.078 1.00 96.19 213 ALA A C 1
ATOM 1812 O O . ALA A 1 213 ? 5.223 6.521 1.773 1.00 96.19 213 ALA A O 1
ATOM 1813 N N . ASN A 1 214 ? 4.728 5.475 -0.147 1.00 97.12 214 ASN A N 1
ATOM 1814 C CA . ASN A 1 214 ? 4.109 6.621 -0.798 1.00 97.12 214 ASN A CA 1
ATOM 1815 C C . ASN A 1 214 ? 2.593 6.598 -0.591 1.00 97.12 214 ASN A C 1
ATOM 1817 O O . ASN A 1 214 ? 1.933 5.622 -0.920 1.00 97.12 214 ASN A O 1
ATOM 1821 N N . ILE A 1 215 ? 2.028 7.697 -0.094 1.00 97.69 215 ILE A N 1
ATOM 1822 C CA . ILE A 1 215 ? 0.600 7.811 0.226 1.00 97.69 215 ILE A CA 1
ATOM 1823 C C . ILE A 1 215 ? -0.082 8.795 -0.720 1.00 97.69 215 ILE A C 1
ATOM 1825 O O . ILE A 1 215 ? 0.434 9.885 -0.995 1.00 97.69 215 ILE A O 1
ATOM 1829 N N . ASN A 1 216 ? -1.272 8.430 -1.189 1.00 97.75 216 ASN A N 1
ATOM 1830 C CA . ASN A 1 216 ? -2.182 9.340 -1.867 1.00 97.75 216 ASN A CA 1
ATOM 1831 C C . ASN A 1 216 ? -2.784 10.314 -0.840 1.00 97.75 216 ASN A C 1
ATOM 1833 O O . ASN A 1 216 ? -3.653 9.954 -0.050 1.00 97.75 216 ASN A O 1
ATOM 1837 N N . ARG A 1 217 ? -2.344 11.576 -0.851 1.00 96.56 217 ARG A N 1
ATOM 1838 C CA . ARG A 1 217 ? -2.839 12.586 0.103 1.00 96.56 217 ARG A CA 1
ATOM 1839 C C . ARG A 1 217 ? -4.278 13.057 -0.146 1.00 96.56 217 ARG A C 1
ATOM 1841 O O . ARG A 1 217 ? -4.803 13.787 0.683 1.00 96.56 217 ARG A O 1
ATOM 1848 N N . ASN A 1 218 ? -4.897 12.687 -1.272 1.00 97.38 218 ASN A N 1
ATOM 1849 C CA . ASN A 1 218 ? -6.289 13.044 -1.569 1.00 97.38 218 ASN A CA 1
ATOM 1850 C C . ASN A 1 218 ? -7.287 12.124 -0.861 1.00 97.38 218 ASN A C 1
ATOM 1852 O O . ASN A 1 218 ? -8.483 12.406 -0.906 1.00 97.38 218 ASN A O 1
ATOM 1856 N N . LEU A 1 219 ? -6.825 11.022 -0.260 1.00 97.75 219 LEU A N 1
ATOM 1857 C CA . LEU A 1 219 ? -7.701 10.128 0.485 1.00 97.75 219 LEU A CA 1
ATOM 1858 C C . LEU A 1 219 ? -8.454 10.897 1.579 1.00 97.75 219 LEU A C 1
ATOM 1860 O O . LEU A 1 219 ? -7.895 11.826 2.168 1.00 97.75 219 LEU A O 1
ATOM 1864 N N . PRO A 1 220 ? -9.689 10.483 1.910 1.00 97.69 220 PRO A N 1
ATOM 1865 C CA . PRO A 1 220 ? -10.385 11.017 3.069 1.00 97.69 220 PRO A CA 1
ATOM 1866 C C . PRO A 1 220 ? -9.523 10.887 4.324 1.00 97.69 220 PRO A C 1
ATOM 1868 O O . PRO A 1 220 ? -8.887 9.850 4.523 1.00 97.69 220 PRO A O 1
ATOM 1871 N N . SER A 1 221 ? -9.554 11.892 5.203 1.00 97.94 221 SER A N 1
ATOM 1872 C CA . SER A 1 221 ? -8.699 11.943 6.397 1.00 97.94 221 SER A CA 1
ATOM 1873 C C . SER A 1 221 ? -8.776 10.672 7.244 1.00 97.94 221 SER A C 1
ATOM 1875 O O . SER A 1 221 ? -7.762 10.202 7.746 1.00 97.94 221 SER A O 1
ATOM 1877 N N . VAL A 1 222 ? -9.961 10.059 7.334 1.00 97.75 222 VAL A N 1
ATOM 1878 C CA . VAL A 1 222 ? -10.189 8.819 8.090 1.00 97.75 222 VAL A CA 1
ATOM 1879 C C . VAL A 1 222 ? -9.493 7.583 7.498 1.00 97.75 222 VAL A C 1
ATOM 1881 O O . VAL A 1 222 ? -9.286 6.597 8.200 1.00 97.75 222 VAL A O 1
ATOM 1884 N N . ALA A 1 223 ? -9.124 7.602 6.215 1.00 98.00 223 ALA A N 1
ATOM 1885 C CA . ALA A 1 223 ? -8.438 6.499 5.538 1.00 98.00 223 ALA A CA 1
ATOM 1886 C C . ALA A 1 223 ? -6.907 6.625 5.573 1.00 98.00 223 ALA A C 1
ATOM 1888 O O . ALA A 1 223 ? -6.209 5.618 5.432 1.00 98.00 223 ALA A O 1
ATOM 1889 N N . LEU A 1 224 ? -6.377 7.837 5.767 1.00 98.50 224 LEU A N 1
ATOM 1890 C CA . LEU A 1 224 ? -4.935 8.098 5.754 1.00 98.50 224 LEU A CA 1
ATOM 1891 C C . LEU A 1 224 ? -4.153 7.284 6.803 1.00 98.50 224 LEU A C 1
ATOM 1893 O O . LEU A 1 224 ? -3.128 6.714 6.420 1.00 98.50 224 LEU A O 1
ATOM 1897 N N . PRO A 1 225 ? -4.592 7.164 8.078 1.00 98.31 225 PRO A N 1
ATOM 1898 C CA . PRO A 1 225 ? -3.809 6.461 9.092 1.00 98.31 225 PRO A CA 1
ATOM 1899 C C . PRO A 1 225 ? -3.609 4.976 8.777 1.00 98.31 225 PRO A C 1
ATOM 1901 O O . PRO A 1 225 ? -2.476 4.496 8.772 1.00 98.31 225 PRO A O 1
ATOM 1904 N N . PHE A 1 226 ? -4.686 4.248 8.459 1.00 98.31 226 PHE A N 1
ATOM 1905 C CA . PHE A 1 226 ? -4.574 2.829 8.122 1.00 98.31 226 PHE A CA 1
ATOM 1906 C C . PHE A 1 226 ? -3.817 2.602 6.809 1.00 98.31 226 PHE A C 1
ATOM 1908 O O . PHE A 1 226 ? -3.032 1.663 6.717 1.00 98.31 226 PHE A O 1
ATOM 1915 N N . THR A 1 227 ? -3.980 3.486 5.818 1.00 98.12 227 THR A N 1
ATOM 1916 C CA . THR A 1 227 ? -3.187 3.416 4.577 1.00 98.12 227 THR A CA 1
ATOM 1917 C C . THR A 1 227 ? -1.694 3.558 4.884 1.00 98.12 227 THR A C 1
ATOM 1919 O O . THR A 1 227 ? -0.888 2.777 4.390 1.00 98.12 227 THR A O 1
ATOM 1922 N N . ALA A 1 228 ? -1.312 4.488 5.765 1.00 97.94 228 ALA A N 1
ATOM 1923 C CA . ALA A 1 228 ? 0.074 4.607 6.212 1.00 97.94 228 ALA A CA 1
ATOM 1924 C C . ALA A 1 228 ? 0.561 3.336 6.930 1.00 97.94 228 ALA A C 1
ATOM 1926 O O . ALA A 1 228 ? 1.687 2.909 6.694 1.00 97.94 228 ALA A O 1
ATOM 1927 N N . ALA A 1 229 ? -0.279 2.702 7.755 1.00 97.44 229 ALA A N 1
ATOM 1928 C CA . ALA A 1 229 ? 0.048 1.431 8.409 1.00 97.44 229 ALA A CA 1
ATOM 1929 C C . ALA A 1 229 ? 0.296 0.292 7.415 1.00 97.44 229 ALA A C 1
ATOM 1931 O O . ALA A 1 229 ? 1.286 -0.428 7.545 1.00 97.44 229 ALA A O 1
ATOM 1932 N N . HIS A 1 230 ? -0.565 0.168 6.407 1.00 96.94 230 HIS A N 1
ATOM 1933 C CA . HIS A 1 230 ? -0.440 -0.821 5.342 1.00 96.94 230 HIS A CA 1
ATOM 1934 C C . HIS A 1 230 ? 0.851 -0.618 4.529 1.00 96.94 230 HIS A C 1
ATOM 1936 O O . HIS A 1 230 ? 1.673 -1.528 4.430 1.00 96.94 230 HIS A O 1
ATOM 1942 N N . GLU A 1 231 ? 1.109 0.596 4.033 1.00 97.31 231 GLU A N 1
ATOM 1943 C CA . GLU A 1 231 ? 2.330 0.864 3.258 1.00 97.31 231 GLU A CA 1
ATOM 1944 C C . GLU A 1 231 ? 3.606 0.754 4.102 1.00 97.31 231 GLU A C 1
ATOM 1946 O O . GLU A 1 231 ? 4.674 0.387 3.606 1.00 97.31 231 GLU A O 1
ATOM 1951 N N . MET A 1 232 ? 3.523 1.030 5.406 1.00 96.19 232 MET A N 1
ATOM 1952 C CA . MET A 1 232 ? 4.633 0.770 6.317 1.00 96.19 232 MET A CA 1
ATOM 1953 C C . MET A 1 232 ? 4.881 -0.722 6.530 1.00 96.19 232 MET A C 1
ATOM 1955 O O . MET A 1 232 ? 6.037 -1.104 6.690 1.00 96.19 232 MET A O 1
ATOM 1959 N N . ALA A 1 233 ? 3.860 -1.579 6.487 1.00 94.25 233 ALA A N 1
ATOM 1960 C CA . ALA A 1 233 ? 4.072 -3.024 6.505 1.00 94.25 233 ALA A CA 1
ATOM 1961 C C . ALA A 1 233 ? 4.846 -3.484 5.254 1.00 94.25 233 ALA A C 1
ATOM 1963 O O . ALA A 1 233 ? 5.811 -4.248 5.369 1.00 94.25 233 ALA A O 1
ATOM 1964 N N . HIS A 1 234 ? 4.530 -2.931 4.077 1.00 95.00 234 HIS A N 1
ATOM 1965 C CA . HIS A 1 234 ? 5.355 -3.126 2.880 1.00 95.00 234 HIS A CA 1
ATOM 1966 C C . HIS A 1 234 ? 6.780 -2.613 3.072 1.00 95.00 234 HIS A C 1
ATOM 1968 O O . HIS A 1 234 ? 7.743 -3.316 2.760 1.00 95.00 234 HIS A O 1
ATOM 1974 N N . GLN A 1 235 ? 6.937 -1.439 3.682 1.00 94.56 235 GLN A N 1
ATOM 1975 C CA . GLN A 1 235 ? 8.248 -0.891 4.013 1.00 94.56 235 GLN A CA 1
ATOM 1976 C C . GLN A 1 235 ? 9.054 -1.780 4.965 1.00 94.56 235 GLN A C 1
ATOM 1978 O O . GLN A 1 235 ? 10.274 -1.851 4.835 1.00 94.56 235 GLN A O 1
ATOM 1983 N N . MET A 1 236 ? 8.402 -2.503 5.878 1.00 92.25 236 MET A N 1
ATOM 1984 C CA . MET A 1 236 ? 9.038 -3.510 6.736 1.00 9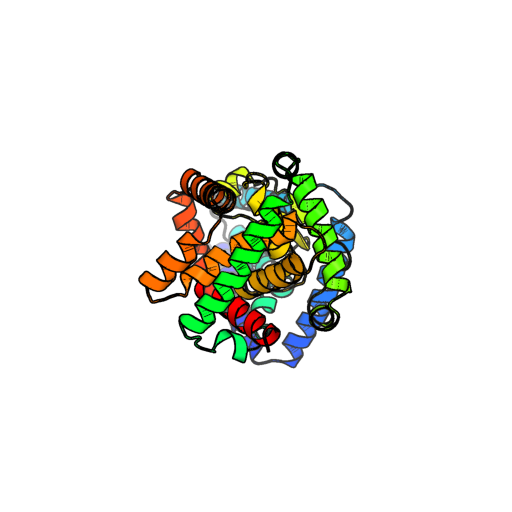2.25 236 MET A CA 1
ATOM 1985 C C . MET A 1 236 ? 9.439 -4.780 5.975 1.00 92.25 236 MET A C 1
ATOM 1987 O O . MET A 1 236 ? 10.226 -5.574 6.489 1.00 92.25 236 MET A O 1
ATOM 1991 N N . GLY A 1 237 ? 8.987 -4.938 4.730 1.00 91.56 237 GLY A N 1
ATOM 1992 C CA . GLY A 1 237 ? 9.338 -6.033 3.834 1.00 91.56 237 GLY A CA 1
ATOM 1993 C C . GLY A 1 237 ? 8.245 -7.087 3.681 1.00 91.56 237 GLY A C 1
ATOM 1994 O O . GLY A 1 237 ? 8.546 -8.176 3.184 1.00 91.56 237 GLY A O 1
ATOM 1995 N N . VAL A 1 238 ? 7.017 -6.815 4.127 1.00 90.75 238 VAL A N 1
ATOM 1996 C CA . VAL A 1 238 ? 5.865 -7.699 3.911 1.00 90.75 238 VAL A CA 1
ATOM 1997 C C . VAL A 1 238 ? 5.383 -7.502 2.479 1.00 90.75 238 VAL A C 1
ATOM 1999 O O . VAL A 1 238 ? 4.862 -6.447 2.152 1.00 90.75 238 VAL A O 1
ATOM 2002 N N . ALA A 1 239 ? 5.596 -8.474 1.592 1.00 90.31 239 ALA A N 1
ATOM 2003 C CA . ALA A 1 239 ? 5.254 -8.301 0.176 1.00 90.31 239 ALA A CA 1
ATOM 2004 C C . ALA A 1 239 ? 3.788 -8.594 -0.140 1.00 90.31 239 ALA A C 1
ATOM 2006 O O . ALA A 1 239 ? 3.236 -8.016 -1.070 1.00 90.31 239 ALA A O 1
ATOM 2007 N N . ARG A 1 240 ? 3.154 -9.504 0.606 1.00 88.00 240 ARG A N 1
ATOM 2008 C CA . ARG A 1 240 ? 1.761 -9.866 0.352 1.00 88.00 240 ARG A CA 1
ATOM 2009 C C . ARG A 1 240 ? 0.848 -8.777 0.869 1.00 88.00 240 ARG A C 1
ATOM 2011 O O . ARG A 1 240 ? 0.850 -8.480 2.056 1.00 88.00 240 ARG A O 1
ATOM 2018 N N . GLU A 1 241 ? 0.012 -8.267 -0.013 1.00 88.50 241 GLU A N 1
ATOM 2019 C CA . GLU A 1 241 ? -1.007 -7.259 0.272 1.00 88.50 241 GLU A CA 1
ATOM 2020 C C . GLU A 1 241 ? -1.883 -7.645 1.493 1.00 88.50 241 GLU A C 1
ATOM 2022 O O . GLU A 1 241 ? -2.173 -6.821 2.367 1.00 88.50 241 GLU A O 1
ATOM 2027 N N . GLY A 1 242 ? -2.306 -8.917 1.583 1.00 88.00 242 GLY A N 1
ATOM 2028 C CA . GLY A 1 242 ? -3.171 -9.395 2.670 1.00 88.00 242 GLY A CA 1
ATOM 2029 C C . GLY A 1 242 ? -2.473 -9.387 4.030 1.00 88.00 242 GLY A C 1
ATOM 2030 O O . GLY A 1 242 ? -3.029 -8.919 5.024 1.00 88.00 242 GLY A O 1
ATOM 2031 N N . GLU A 1 243 ? -1.213 -9.817 4.050 1.00 88.88 243 GLU A N 1
ATOM 2032 C CA . GLU A 1 243 ? -0.358 -9.766 5.237 1.00 88.88 243 GLU A CA 1
ATOM 2033 C C . GLU A 1 243 ? -0.001 -8.328 5.606 1.00 88.88 243 GLU A C 1
ATOM 2035 O O . GLU A 1 243 ? 0.018 -7.995 6.785 1.00 88.88 243 GLU A O 1
ATOM 2040 N N . ALA A 1 244 ? 0.242 -7.458 4.623 1.00 92.12 244 ALA A N 1
ATOM 2041 C CA . ALA A 1 244 ? 0.512 -6.045 4.860 1.00 92.12 244 ALA A CA 1
ATOM 2042 C C . ALA A 1 244 ? -0.696 -5.359 5.514 1.00 92.12 244 ALA A C 1
ATOM 2044 O O . ALA A 1 244 ? -0.542 -4.618 6.485 1.00 92.12 244 ALA A O 1
ATOM 2045 N N . SER A 1 245 ? -1.910 -5.687 5.064 1.00 93.25 245 SER A N 1
ATOM 2046 C CA . SER A 1 245 ? -3.153 -5.233 5.696 1.00 93.25 245 SER A CA 1
ATOM 2047 C C . SER A 1 245 ? -3.298 -5.749 7.128 1.00 93.25 245 SER A C 1
ATOM 2049 O O . SER A 1 245 ? -3.653 -4.978 8.019 1.00 93.25 245 SER A O 1
ATOM 2051 N N . PHE A 1 246 ? -2.996 -7.026 7.368 1.00 91.94 246 PHE A N 1
ATOM 2052 C CA . PHE A 1 246 ? -3.062 -7.619 8.703 1.00 91.94 246 PHE A CA 1
ATOM 2053 C C . PHE A 1 246 ? -2.011 -7.039 9.664 1.00 91.94 246 PHE A C 1
ATOM 2055 O O . PHE A 1 246 ? -2.341 -6.668 10.787 1.00 91.94 246 PHE A O 1
ATOM 2062 N N . ILE A 1 247 ? -0.760 -6.888 9.227 1.00 91.69 247 ILE A N 1
ATOM 2063 C CA . ILE A 1 247 ? 0.311 -6.273 10.023 1.00 91.69 247 ILE A CA 1
ATOM 2064 C C . ILE A 1 247 ? 0.014 -4.793 10.289 1.00 91.69 247 ILE A C 1
ATOM 2066 O O . ILE A 1 247 ? 0.205 -4.316 11.409 1.00 91.69 247 ILE A O 1
ATOM 2070 N N . GLY A 1 248 ? -0.525 -4.079 9.296 1.00 94.69 248 GLY A N 1
ATOM 2071 C CA . GLY A 1 248 ? -1.030 -2.721 9.468 1.00 94.69 248 GLY A CA 1
ATOM 2072 C C . GLY A 1 248 ? -2.129 -2.650 10.532 1.00 94.69 248 GLY A C 1
ATOM 2073 O O . GLY A 1 248 ? -2.054 -1.810 11.428 1.00 94.69 248 GLY A O 1
ATOM 2074 N N . TYR A 1 249 ? -3.101 -3.570 10.493 1.00 95.31 249 TYR A N 1
ATOM 2075 C CA . TYR A 1 249 ? -4.150 -3.698 11.511 1.00 95.31 249 TYR A CA 1
ATOM 2076 C C . TYR A 1 249 ? -3.555 -3.949 12.899 1.00 95.31 249 TYR A C 1
ATOM 2078 O O . TYR A 1 249 ? -3.861 -3.210 13.832 1.00 95.31 249 TYR A O 1
ATOM 2086 N N . LEU A 1 250 ? -2.656 -4.928 13.018 1.00 93.06 250 LEU A N 1
ATOM 2087 C CA . LEU A 1 250 ? -2.016 -5.324 14.271 1.00 93.06 250 LEU A CA 1
ATOM 2088 C C . LEU A 1 250 ? -1.295 -4.154 14.953 1.00 93.06 250 LEU A C 1
ATOM 2090 O O . LEU A 1 250 ? -1.471 -3.925 16.149 1.00 93.06 250 LEU A O 1
ATOM 2094 N N . TYR A 1 251 ? -0.471 -3.409 14.213 1.00 93.25 251 TYR A N 1
ATOM 2095 C CA . TYR A 1 251 ? 0.266 -2.286 14.793 1.00 93.25 251 TYR A CA 1
ATOM 2096 C C . TYR A 1 251 ? -0.613 -1.066 15.047 1.00 93.25 251 TYR A C 1
ATOM 2098 O O . TYR A 1 251 ? -0.377 -0.351 16.019 1.00 93.25 251 TYR A O 1
ATOM 2106 N N . ALA A 1 252 ? -1.625 -0.824 14.216 1.00 96.50 252 ALA A N 1
ATOM 2107 C CA . ALA A 1 252 ? -2.510 0.318 14.385 1.00 96.50 252 ALA A CA 1
ATOM 2108 C C . ALA A 1 252 ? -3.446 0.159 15.593 1.00 96.50 252 ALA A C 1
ATOM 2110 O O . ALA A 1 252 ? -3.526 1.071 16.417 1.00 96.50 252 ALA A O 1
ATOM 2111 N N . THR A 1 253 ? -4.105 -0.995 15.747 1.00 95.75 253 THR A N 1
ATOM 2112 C CA . THR A 1 253 ? -5.070 -1.236 16.840 1.00 95.75 253 THR A CA 1
ATOM 2113 C C . THR A 1 253 ? -4.421 -1.348 18.213 1.00 95.75 253 THR A C 1
ATOM 2115 O O . THR A 1 253 ? -5.073 -1.096 19.223 1.00 95.75 253 THR A O 1
ATOM 2118 N N . GLN A 1 254 ? -3.134 -1.687 18.262 1.00 92.81 254 GLN A N 1
ATOM 2119 C CA . GLN A 1 254 ? -2.352 -1.718 19.497 1.00 92.81 254 GLN A CA 1
ATOM 2120 C C . GLN A 1 254 ? -1.578 -0.422 19.767 1.00 92.81 254 GLN A C 1
ATOM 2122 O O . GLN A 1 254 ? -0.875 -0.326 20.773 1.00 92.81 254 GLN A O 1
ATOM 2127 N N . SER A 1 255 ? -1.654 0.561 18.869 1.00 93.62 255 SER A N 1
ATOM 2128 C CA . SER A 1 255 ? -1.003 1.851 19.073 1.00 93.62 255 SER A CA 1
ATOM 2129 C C . SER A 1 255 ? -1.751 2.696 20.111 1.00 93.62 255 SER A C 1
ATOM 2131 O O . SER A 1 255 ? -2.950 2.541 20.326 1.00 93.62 255 SER A O 1
ATOM 2133 N N . ASN A 1 256 ? -1.050 3.655 20.718 1.00 92.50 256 ASN A N 1
ATOM 2134 C CA . ASN A 1 256 ? -1.662 4.639 21.621 1.00 92.50 256 ASN A CA 1
ATOM 2135 C C . ASN A 1 256 ? -2.350 5.799 20.870 1.00 92.50 256 ASN A C 1
ATOM 2137 O O . ASN A 1 256 ? -2.780 6.766 21.495 1.00 92.50 256 ASN A O 1
ATOM 2141 N N . ASP A 1 257 ? -2.397 5.753 19.539 1.00 96.56 257 ASP A N 1
ATOM 2142 C CA . ASP A 1 257 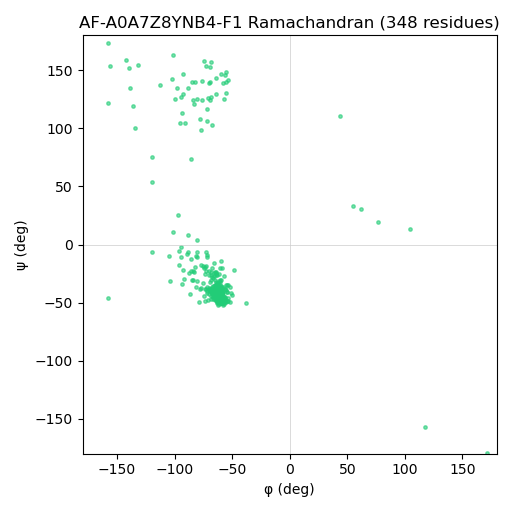? -3.001 6.791 18.712 1.00 96.56 257 ASP A CA 1
ATOM 2143 C C . ASP A 1 257 ? -4.440 6.401 18.376 1.00 96.56 257 ASP A C 1
ATOM 2145 O O . ASP A 1 257 ? -4.689 5.533 17.537 1.00 96.56 257 ASP A O 1
ATOM 2149 N N . ALA A 1 258 ? -5.392 7.052 19.047 1.00 97.56 258 ALA A N 1
ATOM 2150 C CA . ALA A 1 258 ? -6.814 6.764 18.900 1.00 97.56 258 ALA A CA 1
ATOM 2151 C C . ALA A 1 258 ? -7.301 6.915 17.451 1.00 97.56 258 ALA A C 1
ATOM 2153 O O . ALA A 1 258 ? -8.130 6.121 17.011 1.00 97.56 258 ALA A O 1
ATOM 2154 N N . PHE A 1 259 ? -6.777 7.886 16.690 1.00 98.31 259 PHE A N 1
ATOM 2155 C CA . PHE A 1 259 ? -7.217 8.111 15.313 1.00 98.31 259 PHE A CA 1
ATOM 2156 C C . PHE A 1 259 ? -6.682 7.033 14.366 1.00 98.31 259 PHE A C 1
ATOM 2158 O O . PHE A 1 259 ? -7.416 6.535 13.508 1.00 98.31 259 PHE A O 1
ATOM 2165 N N . LEU A 1 260 ? -5.437 6.600 14.578 1.00 98.50 260 LEU A N 1
ATOM 2166 C CA . LEU A 1 260 ? -4.854 5.458 13.876 1.00 98.50 260 LEU A CA 1
ATOM 2167 C C . LEU A 1 260 ? -5.590 4.149 14.192 1.00 98.50 260 LEU A C 1
ATOM 2169 O O . LEU A 1 260 ? -5.987 3.434 13.269 1.00 98.50 260 LEU A O 1
ATOM 2173 N N . ALA A 1 261 ? -5.813 3.851 15.474 1.00 98.44 261 ALA A N 1
ATOM 2174 C CA . ALA A 1 261 ? -6.544 2.660 15.898 1.00 98.44 261 ALA A CA 1
ATOM 2175 C C . ALA A 1 261 ? -7.975 2.654 15.337 1.00 98.44 261 ALA A C 1
ATOM 2177 O O . ALA A 1 261 ? -8.430 1.642 14.807 1.00 98.44 261 ALA A O 1
ATOM 2178 N N . TYR A 1 262 ? -8.661 3.801 15.370 1.00 98.69 262 TYR A N 1
ATOM 2179 C CA . TYR A 1 262 ? -9.994 3.952 14.791 1.00 98.69 262 TYR A CA 1
ATOM 2180 C C . TYR A 1 262 ? -10.009 3.692 13.283 1.00 98.69 262 TYR A C 1
ATOM 2182 O O . TYR A 1 262 ? -10.832 2.913 12.810 1.00 98.69 262 TYR A O 1
ATOM 2190 N N . SER A 1 263 ? -9.082 4.293 12.530 1.00 98.62 263 SER A N 1
ATOM 2191 C CA . SER A 1 263 ? -8.949 4.075 11.083 1.00 98.62 263 SER A CA 1
ATOM 2192 C C . SER A 1 263 ? -8.762 2.591 10.741 1.00 98.62 263 SER A C 1
ATOM 2194 O O . SER A 1 263 ? -9.353 2.091 9.778 1.00 98.62 263 SER A O 1
ATOM 2196 N N . ALA A 1 264 ? -7.997 1.866 11.564 1.00 98.38 264 ALA A N 1
ATOM 2197 C CA . ALA A 1 264 ? -7.787 0.432 11.411 1.00 98.38 264 ALA A CA 1
ATOM 2198 C C . ALA A 1 264 ? -9.046 -0.390 11.699 1.00 98.38 264 ALA A C 1
ATOM 2200 O O . ALA A 1 264 ? -9.407 -1.230 10.876 1.00 98.38 264 ALA A O 1
ATOM 2201 N N . TYR A 1 265 ? -9.756 -0.123 12.801 1.00 98.50 265 TYR A N 1
ATOM 2202 C CA . TYR A 1 265 ? -11.026 -0.801 13.078 1.00 98.50 265 TYR A CA 1
ATOM 2203 C C . TYR A 1 265 ? -12.081 -0.494 12.010 1.00 98.50 265 TYR A C 1
ATOM 2205 O O . TYR A 1 265 ? -12.762 -1.405 11.551 1.00 98.50 265 TYR A O 1
ATOM 2213 N N . LEU A 1 266 ? -12.161 0.751 11.529 1.00 97.94 266 LEU A N 1
ATOM 2214 C CA . LEU A 1 266 ? -13.061 1.142 10.442 1.00 97.94 266 LEU A CA 1
ATOM 2215 C C . LEU A 1 266 ? -12.810 0.324 9.167 1.00 97.94 266 LEU A C 1
ATOM 2217 O O . LEU A 1 266 ? -13.752 -0.072 8.484 1.00 97.94 266 LEU A O 1
ATOM 2221 N N . GLN A 1 267 ? -11.543 0.079 8.819 1.00 96.88 267 GLN A N 1
ATOM 2222 C CA . GLN A 1 267 ? -11.200 -0.778 7.686 1.00 96.88 267 GLN A CA 1
ATOM 2223 C C . GLN A 1 267 ? -11.461 -2.264 7.981 1.00 96.88 267 GLN A C 1
ATOM 2225 O O . GLN A 1 267 ? -11.935 -2.979 7.097 1.00 96.88 267 GLN A O 1
ATOM 2230 N N . ALA A 1 268 ? -11.195 -2.719 9.206 1.00 96.88 268 ALA A N 1
ATOM 2231 C CA . ALA A 1 268 ? -11.422 -4.096 9.633 1.00 96.88 268 ALA A CA 1
ATOM 2232 C C . ALA A 1 268 ? -12.903 -4.496 9.583 1.00 96.88 268 ALA A C 1
ATOM 2234 O O . ALA A 1 268 ? -13.194 -5.614 9.166 1.00 96.88 268 ALA A O 1
ATOM 2235 N N . ILE A 1 269 ? -13.833 -3.582 9.902 1.00 96.56 269 ILE A N 1
ATOM 2236 C CA . ILE A 1 269 ? -15.280 -3.815 9.735 1.00 96.56 269 ILE A CA 1
ATOM 2237 C C . ILE A 1 269 ? -15.574 -4.281 8.305 1.00 96.56 269 ILE A C 1
ATOM 2239 O O . ILE A 1 269 ? -16.219 -5.306 8.119 1.00 96.56 269 ILE A O 1
ATOM 2243 N N . SER A 1 270 ? -15.055 -3.585 7.287 1.00 93.25 270 SER A N 1
ATOM 2244 C CA . SER A 1 270 ? -15.276 -3.966 5.886 1.00 93.25 270 SER A CA 1
ATOM 2245 C C . SER A 1 270 ? -14.703 -5.341 5.536 1.00 93.25 270 SER A C 1
ATOM 2247 O O . SER A 1 270 ? -15.282 -6.034 4.704 1.00 93.25 270 SER A O 1
ATOM 2249 N N . TYR A 1 271 ? -13.584 -5.743 6.145 1.00 93.50 271 TYR A N 1
ATOM 2250 C CA . TYR A 1 271 ? -12.976 -7.054 5.906 1.00 93.50 271 TYR A CA 1
ATOM 2251 C C . TYR A 1 271 ? -13.765 -8.187 6.562 1.00 93.50 271 TYR A C 1
ATOM 2253 O O . TYR A 1 271 ? -14.080 -9.173 5.903 1.00 93.50 271 TYR A O 1
ATOM 2261 N N . VAL A 1 272 ? -14.120 -8.030 7.838 1.00 93.94 272 VAL A N 1
ATOM 2262 C CA . VAL A 1 272 ? -14.825 -9.062 8.610 1.00 93.94 272 VAL A CA 1
ATOM 2263 C C . VAL A 1 272 ? -16.276 -9.200 8.143 1.00 93.94 272 VAL A C 1
ATOM 2265 O O . VAL A 1 272 ? -16.760 -10.307 7.948 1.00 93.94 272 VAL A O 1
ATOM 2268 N N . VAL A 1 273 ? -16.966 -8.096 7.844 1.00 91.88 273 VAL A N 1
ATOM 2269 C CA . VAL A 1 273 ? -18.341 -8.149 7.316 1.00 91.88 273 VAL A CA 1
ATOM 2270 C C . VAL A 1 273 ? -18.395 -8.792 5.925 1.00 91.88 273 VAL A C 1
ATOM 2272 O O . VAL A 1 273 ? -19.420 -9.365 5.564 1.00 91.88 273 VAL A O 1
ATOM 2275 N N . ALA A 1 274 ? -17.319 -8.721 5.134 1.00 89.94 274 ALA A N 1
ATOM 2276 C CA . ALA A 1 274 ? -17.278 -9.303 3.791 1.00 89.94 274 ALA A CA 1
ATOM 2277 C C . ALA A 1 274 ? -17.178 -10.838 3.774 1.00 89.94 274 ALA A C 1
ATOM 2279 O O . ALA A 1 274 ? -17.494 -11.425 2.742 1.00 89.94 274 ALA A O 1
ATOM 2280 N N . ILE A 1 275 ? -16.755 -11.476 4.874 1.00 90.94 275 ILE A N 1
ATOM 2281 C CA . ILE A 1 275 ? -16.636 -12.945 4.962 1.00 90.94 275 ILE A CA 1
ATOM 2282 C C . ILE A 1 275 ? -17.851 -13.646 5.547 1.00 90.94 275 ILE A C 1
ATOM 2284 O O . ILE A 1 275 ? -17.930 -14.861 5.445 1.00 90.94 275 ILE A O 1
ATOM 2288 N N . ILE A 1 276 ? -18.788 -12.896 6.124 1.00 91.62 276 ILE A N 1
ATOM 2289 C CA . ILE A 1 276 ? -20.041 -13.453 6.635 1.00 91.62 276 ILE A CA 1
ATOM 2290 C C . ILE A 1 276 ? -20.876 -13.926 5.449 1.00 91.62 276 ILE A C 1
ATOM 2292 O O . ILE A 1 276 ? -21.109 -13.149 4.512 1.00 91.62 276 ILE A O 1
ATOM 2296 N N . GLU A 1 277 ? -21.320 -15.178 5.479 1.00 91.12 277 GLU A N 1
ATOM 2297 C CA . GLU A 1 277 ? -22.145 -15.756 4.417 1.00 91.12 277 GLU A CA 1
ATOM 2298 C C . GLU A 1 277 ? -23.636 -15.464 4.652 1.00 91.12 277 GLU A C 1
ATOM 2300 O O . GLU A 1 277 ? -24.331 -15.058 3.715 1.00 91.12 277 GLU A O 1
ATOM 2305 N N . ASP A 1 278 ? -24.118 -15.579 5.894 1.00 94.25 278 ASP A N 1
ATOM 2306 C CA . ASP A 1 278 ? -25.509 -15.299 6.259 1.00 94.25 278 ASP A CA 1
ATOM 2307 C C . ASP A 1 278 ? -25.830 -13.793 6.230 1.00 94.25 278 ASP A C 1
ATOM 2309 O O . ASP A 1 278 ? -25.333 -12.974 7.012 1.00 94.25 278 ASP A O 1
ATOM 2313 N N . GLU A 1 279 ? -26.737 -13.416 5.330 1.00 93.50 279 GLU A N 1
ATOM 2314 C CA . GLU A 1 279 ? -27.167 -12.030 5.164 1.00 93.50 279 GLU A CA 1
ATOM 2315 C C . GLU A 1 279 ? -27.883 -11.464 6.399 1.00 93.50 279 GLU A C 1
ATOM 2317 O O . GLU A 1 279 ? -27.748 -10.277 6.690 1.00 93.50 279 GLU A O 1
ATOM 2322 N N . LYS A 1 280 ? -28.611 -12.285 7.164 1.00 95.19 280 LYS A N 1
ATOM 2323 C CA . LYS A 1 280 ? -29.281 -11.826 8.389 1.00 95.19 280 LYS A CA 1
ATOM 2324 C C . LYS A 1 280 ? -28.263 -11.427 9.447 1.00 95.19 280 LYS A C 1
ATOM 2326 O O . LYS A 1 280 ? -28.424 -10.372 10.057 1.00 95.19 280 LYS A O 1
ATOM 2331 N N . ILE A 1 281 ? -27.211 -12.227 9.618 1.00 94.06 281 ILE A N 1
ATOM 2332 C CA . ILE A 1 281 ? -26.108 -11.920 10.536 1.00 94.06 281 ILE A CA 1
ATOM 2333 C C . ILE A 1 281 ? -25.406 -10.634 10.089 1.00 94.06 281 ILE A C 1
ATOM 2335 O O . ILE A 1 281 ? -25.135 -9.748 10.902 1.00 94.06 281 ILE A O 1
ATOM 2339 N N . ARG A 1 282 ? -25.171 -10.480 8.780 1.00 93.38 282 ARG A N 1
ATOM 2340 C CA . ARG A 1 282 ? -24.565 -9.268 8.216 1.00 93.38 282 ARG A CA 1
ATOM 2341 C C . ARG A 1 282 ? -25.378 -8.011 8.537 1.00 93.38 282 ARG A C 1
ATOM 2343 O O . ARG A 1 282 ? -24.804 -6.996 8.932 1.00 93.38 282 ARG A O 1
ATOM 2350 N N . GLU A 1 283 ? -26.695 -8.068 8.359 1.00 93.06 283 GLU A N 1
ATOM 2351 C CA . GLU A 1 283 ? -27.593 -6.944 8.639 1.00 93.06 283 GLU A CA 1
ATOM 2352 C C . GLU A 1 283 ? -27.708 -6.646 10.138 1.00 93.06 283 GLU A C 1
ATOM 2354 O O . GLU A 1 283 ? -27.706 -5.478 10.523 1.00 93.06 283 GLU A O 1
ATOM 2359 N N . GLU A 1 284 ? -27.731 -7.670 10.991 1.00 93.62 284 GLU A N 1
ATOM 2360 C CA . GLU A 1 284 ? -27.722 -7.506 12.449 1.00 93.62 284 GLU A CA 1
ATOM 2361 C C . GLU A 1 284 ? -26.463 -6.763 12.922 1.00 93.62 284 GLU A C 1
ATOM 2363 O O . GLU A 1 284 ? -26.543 -5.768 13.639 1.00 93.62 284 GLU A O 1
ATOM 2368 N N . ILE A 1 285 ? -25.289 -7.175 12.442 1.00 93.69 285 ILE A N 1
ATOM 2369 C CA . ILE A 1 285 ? -24.008 -6.542 12.778 1.00 93.69 285 ILE A CA 1
ATOM 2370 C C . ILE A 1 285 ? -23.970 -5.081 12.316 1.00 93.69 285 ILE A C 1
ATOM 2372 O O . ILE A 1 285 ? -23.505 -4.207 13.053 1.00 93.69 285 ILE A O 1
ATOM 2376 N N . LYS A 1 286 ? -24.480 -4.782 11.113 1.00 91.38 286 LYS A N 1
ATOM 2377 C CA . LYS A 1 286 ? -24.526 -3.407 10.589 1.00 91.38 286 LYS A CA 1
ATOM 2378 C C . LYS A 1 286 ? -25.376 -2.475 11.456 1.00 91.38 286 LYS A C 1
ATOM 2380 O O . LYS A 1 286 ? -25.043 -1.295 11.554 1.00 91.38 286 LYS A O 1
ATOM 2385 N N . GLN A 1 287 ? -26.427 -2.980 12.105 1.00 94.25 287 GLN A N 1
ATOM 2386 C CA . GLN A 1 287 ? -27.274 -2.182 13.003 1.00 94.25 287 GLN A CA 1
ATOM 2387 C C . GLN A 1 287 ? -26.524 -1.700 14.253 1.00 94.25 287 GLN A C 1
ATOM 2389 O O . GLN A 1 287 ? -26.871 -0.660 14.810 1.00 94.25 287 GLN A O 1
ATOM 2394 N N . ASN A 1 288 ? -25.456 -2.396 14.653 1.00 95.56 288 ASN A N 1
ATOM 2395 C CA . ASN A 1 288 ? -24.626 -2.022 15.800 1.00 95.56 288 ASN A CA 1
ATOM 2396 C C . ASN A 1 288 ? -23.606 -0.914 15.477 1.00 95.56 288 ASN A C 1
ATOM 2398 O O . ASN A 1 288 ? -22.915 -0.425 16.376 1.00 95.56 288 ASN A O 1
ATOM 2402 N N . ILE A 1 289 ? -23.478 -0.494 14.214 1.00 97.31 289 ILE A N 1
ATOM 2403 C CA . ILE A 1 289 ? -22.513 0.532 13.811 1.00 97.31 289 ILE A CA 1
ATOM 2404 C C . ILE A 1 289 ? -23.070 1.921 14.134 1.00 97.31 289 ILE A C 1
ATOM 2406 O O . ILE A 1 289 ? -24.143 2.319 13.682 1.00 97.31 289 ILE A O 1
ATOM 2410 N N . HIS A 1 290 ? -22.308 2.707 14.894 1.00 97.75 290 HIS A N 1
ATOM 2411 C CA . HIS A 1 290 ? -22.716 4.051 15.280 1.00 97.75 290 HIS A CA 1
ATOM 2412 C C . HIS A 1 290 ? -22.842 4.976 14.046 1.00 97.75 290 HIS A C 1
ATOM 2414 O O . HIS A 1 290 ? -21.981 4.928 13.162 1.00 97.75 290 HIS A O 1
ATOM 2420 N N . PRO A 1 291 ? -23.818 5.909 13.988 1.00 97.44 291 PRO A N 1
ATOM 2421 C CA . PRO A 1 291 ? -24.047 6.756 12.808 1.00 97.44 291 PRO A CA 1
ATOM 2422 C C . PRO A 1 291 ? -22.825 7.551 12.328 1.00 97.44 291 PRO A C 1
ATOM 2424 O O . PRO A 1 291 ? -22.625 7.730 11.129 1.00 97.44 291 PRO A O 1
ATOM 2427 N N . LYS A 1 292 ? -21.969 8.012 13.253 1.00 97.56 292 LYS A N 1
ATOM 2428 C CA . LYS A 1 292 ? -20.698 8.670 12.890 1.00 97.56 292 LYS A CA 1
ATOM 2429 C C . LYS A 1 292 ? -19.720 7.723 12.183 1.00 97.56 292 LYS A C 1
ATOM 2431 O O . LYS A 1 292 ? -19.062 8.146 11.242 1.00 97.56 292 LYS A O 1
ATOM 2436 N N . VAL A 1 293 ? -19.649 6.464 12.613 1.00 98.31 293 VAL A N 1
ATOM 2437 C CA . VAL A 1 293 ? -18.799 5.443 11.984 1.00 98.31 293 VAL A CA 1
ATOM 2438 C C . VAL A 1 293 ? -19.338 5.110 10.594 1.00 98.31 293 VAL A C 1
ATOM 2440 O O . VAL A 1 293 ? -18.574 5.129 9.635 1.00 98.31 293 VAL A O 1
ATOM 2443 N N . LEU A 1 294 ? -20.658 4.933 10.452 1.00 97.25 294 LEU A N 1
ATOM 2444 C CA . LEU A 1 294 ? -21.302 4.754 9.142 1.00 97.25 294 LEU A CA 1
ATOM 2445 C C . LEU A 1 294 ? -20.989 5.911 8.185 1.00 97.25 294 LEU A C 1
ATOM 2447 O O . LEU A 1 294 ? -20.586 5.674 7.050 1.00 97.25 294 LEU A O 1
ATOM 2451 N N . LYS A 1 295 ? -21.082 7.162 8.653 1.00 97.62 295 LYS A N 1
ATOM 2452 C CA . LYS A 1 295 ? -20.733 8.345 7.852 1.00 97.62 295 LYS A CA 1
ATOM 2453 C C . LYS A 1 295 ? -19.275 8.323 7.377 1.00 97.62 295 LYS A C 1
ATOM 2455 O O . LYS A 1 295 ? -18.987 8.688 6.235 1.00 97.62 295 LYS A O 1
ATOM 2460 N N . ASP A 1 296 ? -18.349 7.899 8.230 1.00 98.25 296 ASP A N 1
ATOM 2461 C CA . ASP A 1 296 ? -16.932 7.802 7.875 1.00 98.25 296 ASP A CA 1
ATOM 2462 C C . ASP A 1 296 ? -16.679 6.663 6.863 1.00 98.25 296 ASP A C 1
ATOM 2464 O O . ASP A 1 296 ? -15.900 6.833 5.919 1.00 98.25 296 ASP A O 1
ATOM 2468 N N . MET A 1 297 ? -17.383 5.528 6.989 1.00 97.12 297 MET A N 1
ATOM 2469 C CA . MET A 1 297 ? -17.378 4.454 5.982 1.00 97.12 297 MET A CA 1
ATOM 2470 C C . MET A 1 297 ? -17.932 4.945 4.639 1.00 97.12 297 MET A C 1
ATOM 2472 O O . MET A 1 297 ? -17.321 4.709 3.592 1.00 97.12 297 MET A O 1
ATOM 2476 N N . ASP A 1 298 ? -19.046 5.677 4.663 1.00 97.25 298 ASP A N 1
ATOM 2477 C CA . ASP A 1 298 ? -19.660 6.258 3.470 1.00 97.25 298 ASP A CA 1
ATOM 2478 C C . ASP A 1 298 ? -18.749 7.289 2.806 1.00 97.25 298 ASP A C 1
ATOM 2480 O O . ASP A 1 298 ? -18.662 7.324 1.583 1.00 97.25 298 ASP A O 1
ATOM 2484 N N . THR A 1 299 ? -17.992 8.069 3.580 1.00 97.62 299 THR A N 1
ATOM 2485 C CA . THR A 1 299 ? -17.005 9.016 3.038 1.00 97.62 299 THR A CA 1
ATOM 2486 C C . THR A 1 299 ? -15.935 8.287 2.218 1.00 97.62 299 THR A C 1
ATOM 2488 O O . THR A 1 299 ? -15.595 8.708 1.109 1.00 97.62 299 THR A O 1
ATOM 2491 N N . LYS A 1 300 ? -15.434 7.146 2.713 1.00 96.50 300 LYS A N 1
ATOM 2492 C CA . LYS A 1 300 ? -14.491 6.296 1.963 1.00 96.50 300 LYS A CA 1
ATOM 2493 C C . LYS A 1 300 ? -15.130 5.740 0.694 1.00 96.50 300 LYS A C 1
ATOM 2495 O O . LYS A 1 300 ? -14.524 5.789 -0.375 1.00 96.50 300 LYS A O 1
ATOM 2500 N N . ARG A 1 301 ? -16.366 5.246 0.798 1.00 94.81 301 ARG A N 1
ATOM 2501 C CA . ARG A 1 301 ? -17.121 4.714 -0.342 1.00 94.81 301 ARG A CA 1
ATOM 2502 C C . ARG A 1 301 ? -17.346 5.777 -1.418 1.00 94.81 301 ARG A C 1
ATOM 2504 O O . ARG A 1 301 ? -17.117 5.498 -2.591 1.00 94.81 301 ARG A O 1
ATOM 2511 N N . GLN A 1 302 ? -17.762 6.979 -1.029 1.00 97.06 302 GLN A N 1
ATOM 2512 C CA . GLN A 1 302 ? -17.992 8.105 -1.934 1.00 97.06 302 GLN A CA 1
ATOM 2513 C C . GLN A 1 302 ? -16.706 8.519 -2.645 1.00 97.06 302 GLN A C 1
ATOM 2515 O O . GLN A 1 302 ? -16.732 8.727 -3.854 1.00 97.06 302 GLN A O 1
ATOM 2520 N N . PHE A 1 303 ? -15.572 8.554 -1.938 1.00 95.81 303 PHE A N 1
ATOM 2521 C CA . PHE A 1 303 ? -14.274 8.793 -2.565 1.00 95.81 303 PHE A CA 1
ATOM 2522 C C . PHE A 1 303 ? -13.961 7.734 -3.632 1.00 95.81 303 PHE A C 1
ATOM 2524 O O . PHE A 1 303 ? -13.660 8.074 -4.774 1.00 95.81 303 PHE A O 1
ATOM 2531 N N . SER A 1 304 ? -14.096 6.445 -3.310 1.00 92.81 304 SER A N 1
ATOM 2532 C CA . SER A 1 304 ? -13.878 5.373 -4.291 1.00 92.81 304 SER A CA 1
ATOM 2533 C C . SER A 1 304 ? -14.827 5.465 -5.492 1.00 92.81 304 SER A C 1
ATOM 2535 O O . SER A 1 304 ? -14.404 5.211 -6.616 1.00 92.81 304 SER A O 1
ATOM 2537 N N . GLN A 1 305 ? -16.088 5.852 -5.276 1.00 94.25 305 GLN A N 1
ATOM 2538 C CA . GLN A 1 305 ? -17.072 6.052 -6.345 1.00 94.25 305 GLN A CA 1
ATOM 2539 C C . GLN A 1 305 ? -16.751 7.268 -7.218 1.00 94.25 305 GLN A C 1
ATOM 2541 O O . GLN A 1 305 ? -16.892 7.191 -8.435 1.00 94.25 305 GLN A O 1
ATOM 2546 N N . GLN A 1 306 ? -16.282 8.365 -6.622 1.00 94.56 306 GLN A N 1
ATOM 2547 C CA . GLN A 1 306 ? -15.902 9.584 -7.335 1.00 94.56 306 GLN A CA 1
ATOM 2548 C C . GLN A 1 306 ? -14.793 9.328 -8.363 1.00 94.56 306 GLN A C 1
ATOM 2550 O O . GLN A 1 306 ? -14.812 9.916 -9.443 1.00 94.56 306 GLN A O 1
ATOM 2555 N N . TYR A 1 307 ? -13.839 8.453 -8.038 1.00 91.56 307 TYR A N 1
ATOM 2556 C CA . TYR A 1 307 ? -12.726 8.095 -8.922 1.00 91.56 307 TYR A CA 1
ATOM 2557 C C . TYR A 1 307 ? -12.921 6.749 -9.638 1.00 91.56 307 TYR A C 1
ATOM 2559 O O . TYR A 1 307 ? -11.987 6.229 -10.255 1.00 91.56 307 TYR A O 1
ATOM 2567 N N . ALA A 1 308 ? -14.121 6.166 -9.578 1.00 87.00 308 ALA A N 1
ATOM 2568 C CA . ALA A 1 308 ? -14.434 4.952 -10.315 1.00 87.00 308 ALA A CA 1
ATOM 2569 C C . ALA A 1 308 ? -14.480 5.237 -11.824 1.00 87.00 308 ALA A C 1
ATOM 2571 O O . ALA A 1 308 ? -15.004 6.253 -12.278 1.00 87.00 308 ALA A O 1
ATOM 2572 N N . GLY A 1 309 ? -13.945 4.318 -12.625 1.00 88.94 309 GLY A N 1
ATOM 2573 C CA . GLY A 1 309 ? -13.943 4.461 -14.075 1.00 88.94 309 GLY A CA 1
ATOM 2574 C C . GLY A 1 309 ? -13.107 3.400 -14.777 1.00 88.94 309 GLY A C 1
ATOM 2575 O O . GLY A 1 309 ? -12.497 2.540 -14.144 1.00 88.94 309 GLY A O 1
ATOM 2576 N N . GLN A 1 310 ? -13.050 3.492 -16.107 1.00 85.62 310 GLN A N 1
ATOM 2577 C CA . GLN A 1 310 ? -12.348 2.521 -16.955 1.00 85.62 310 GLN A CA 1
ATOM 2578 C C . GLN A 1 310 ? -10.850 2.415 -16.632 1.00 85.62 310 GLN A C 1
ATOM 2580 O O . GLN A 1 310 ? -10.297 1.320 -16.687 1.00 85.62 310 GLN A O 1
ATOM 2585 N N . LEU A 1 311 ? -10.202 3.529 -16.266 1.00 85.69 311 LEU A N 1
ATOM 2586 C CA . LEU A 1 311 ? -8.783 3.543 -15.894 1.00 85.69 311 LEU A CA 1
ATOM 2587 C C . LEU A 1 311 ? -8.514 2.719 -14.630 1.00 85.69 311 LEU A C 1
ATOM 2589 O O . LEU A 1 311 ? -7.590 1.911 -14.628 1.00 85.69 311 LEU A O 1
ATOM 2593 N N . ASN A 1 312 ? -9.347 2.878 -13.599 1.00 86.94 312 ASN A N 1
ATOM 2594 C CA . ASN A 1 312 ? -9.285 2.079 -12.377 1.00 86.94 312 ASN A CA 1
ATOM 2595 C C . ASN A 1 312 ? -9.490 0.589 -12.695 1.00 86.94 312 ASN A C 1
ATOM 2597 O O . ASN A 1 312 ? -8.650 -0.230 -12.338 1.00 86.94 312 ASN A O 1
ATOM 2601 N N . THR A 1 313 ? -10.539 0.229 -13.446 1.00 84.38 313 THR A N 1
ATOM 2602 C CA . THR A 1 313 ? -10.799 -1.174 -13.818 1.00 84.38 313 THR A CA 1
ATOM 2603 C C . THR A 1 313 ? -9.638 -1.794 -14.594 1.00 84.38 313 THR A C 1
ATOM 2605 O O . THR A 1 313 ? -9.218 -2.910 -14.294 1.00 84.38 313 THR A O 1
ATOM 2608 N N . PHE A 1 314 ? -9.091 -1.070 -15.571 1.00 86.31 314 PHE A N 1
ATOM 2609 C CA . PHE A 1 314 ? -7.943 -1.529 -16.346 1.00 86.31 314 PHE A CA 1
ATOM 2610 C C . PHE A 1 314 ? -6.705 -1.718 -15.463 1.00 86.31 314 PHE A C 1
ATOM 2612 O O . PHE A 1 314 ? -6.046 -2.755 -15.532 1.00 86.31 314 PHE A O 1
ATOM 2619 N N . PHE A 1 315 ? -6.403 -0.748 -14.597 1.00 87.56 315 PHE A N 1
ATOM 2620 C CA . PHE A 1 315 ? -5.262 -0.837 -13.691 1.00 87.56 315 PHE A CA 1
ATOM 2621 C C . PHE A 1 315 ? -5.423 -1.965 -12.665 1.00 87.56 315 PHE A C 1
ATOM 2623 O O . PHE A 1 315 ? -4.472 -2.695 -12.406 1.00 87.56 315 PHE A O 1
ATOM 2630 N N . SER A 1 316 ? -6.633 -2.164 -12.144 1.00 85.50 316 SER A N 1
ATOM 2631 C CA . SER A 1 316 ? -6.980 -3.281 -11.267 1.00 85.50 316 SER A CA 1
ATOM 2632 C C . SER A 1 316 ? -6.693 -4.629 -11.944 1.00 85.50 316 SER A C 1
ATOM 2634 O O . SER A 1 316 ? -6.004 -5.471 -11.373 1.00 85.50 316 SER A O 1
ATOM 2636 N N . GLN A 1 317 ? -7.100 -4.814 -13.203 1.00 86.75 317 GLN A N 1
ATOM 2637 C CA . GLN A 1 317 ? -6.782 -6.034 -13.958 1.00 86.75 317 GLN A CA 1
ATOM 2638 C C . GLN A 1 317 ? -5.273 -6.224 -14.159 1.00 86.75 317 GLN A C 1
ATOM 2640 O O . GLN A 1 317 ? -4.760 -7.327 -13.975 1.00 86.75 317 GLN A O 1
ATOM 2645 N N . LEU A 1 318 ? -4.547 -5.155 -14.502 1.00 86.56 318 LEU A N 1
ATOM 2646 C CA . LEU A 1 318 ? -3.091 -5.213 -14.636 1.00 86.56 318 LEU A CA 1
ATOM 2647 C C . LEU A 1 318 ? -2.404 -5.587 -13.317 1.00 86.56 318 LEU A C 1
ATOM 2649 O O . LEU A 1 318 ? -1.483 -6.404 -13.326 1.00 86.56 318 LEU A O 1
ATOM 2653 N N . ASN A 1 319 ? -2.851 -5.019 -12.196 1.00 86.06 319 ASN A N 1
ATOM 2654 C CA . ASN A 1 319 ? -2.304 -5.322 -10.879 1.00 86.06 319 ASN A CA 1
ATOM 2655 C C . ASN A 1 319 ? -2.590 -6.772 -10.470 1.00 86.06 319 ASN A C 1
ATOM 2657 O O . ASN A 1 319 ? -1.696 -7.469 -10.000 1.00 86.06 319 ASN A O 1
ATOM 2661 N N . ASP A 1 320 ? -3.807 -7.259 -10.716 1.00 86.88 320 ASP A N 1
ATOM 2662 C CA . ASP A 1 320 ? -4.175 -8.655 -10.473 1.00 86.88 320 ASP A CA 1
ATOM 2663 C C . ASP A 1 320 ? -3.266 -9.627 -11.243 1.00 86.88 320 ASP A C 1
ATOM 2665 O O . ASP A 1 320 ? -2.726 -10.577 -10.673 1.00 86.88 320 ASP A O 1
ATOM 2669 N N . TRP A 1 321 ? -3.016 -9.346 -12.524 1.00 85.19 321 TRP A N 1
ATOM 2670 C CA . TRP A 1 321 ? -2.111 -10.144 -13.353 1.00 85.19 321 TRP A CA 1
ATOM 2671 C C . TRP A 1 321 ? -0.672 -10.085 -12.849 1.00 85.19 321 TRP A C 1
ATOM 2673 O O . TRP A 1 321 ? 0.016 -11.107 -12.800 1.00 85.19 321 TRP A O 1
ATOM 2683 N N . PHE A 1 322 ? -0.213 -8.899 -12.458 1.00 86.81 322 PHE A N 1
ATOM 2684 C CA . PHE A 1 322 ? 1.115 -8.706 -11.900 1.00 86.81 322 PHE A CA 1
ATOM 2685 C C . PHE A 1 322 ? 1.314 -9.507 -10.608 1.00 86.81 322 PHE A C 1
ATOM 2687 O O . PHE A 1 322 ? 2.304 -10.235 -10.491 1.00 86.81 322 PHE A O 1
ATOM 2694 N N . LEU A 1 323 ? 0.365 -9.450 -9.674 1.00 84.44 323 LEU A N 1
ATOM 2695 C CA . LEU A 1 323 ? 0.412 -10.208 -8.424 1.00 84.44 323 LEU A CA 1
ATOM 2696 C C . LEU A 1 323 ? 0.400 -11.721 -8.690 1.00 84.44 323 LEU A C 1
ATOM 2698 O O . LEU A 1 323 ? 1.265 -12.440 -8.183 1.00 84.44 323 LEU A O 1
ATOM 2702 N N . LYS A 1 324 ? -0.480 -12.200 -9.577 1.00 85.94 324 LYS A N 1
ATOM 2703 C CA . LYS A 1 324 ? -0.522 -13.615 -9.993 1.00 85.94 324 LYS A CA 1
ATOM 2704 C C . LYS A 1 324 ? 0.779 -14.080 -10.641 1.00 85.94 324 LYS A C 1
ATOM 2706 O O . LYS A 1 324 ? 1.260 -15.174 -10.349 1.00 85.94 324 LYS A O 1
ATOM 2711 N N . SER A 1 325 ? 1.405 -13.237 -11.464 1.00 84.31 325 SER A N 1
ATOM 2712 C CA . SER A 1 325 ? 2.704 -13.547 -12.080 1.00 84.31 325 SER A CA 1
ATOM 2713 C C . SER A 1 325 ? 3.837 -13.703 -11.055 1.00 84.31 325 SER A C 1
ATOM 2715 O O . SER A 1 325 ? 4.799 -14.428 -11.310 1.00 84.31 325 SER A O 1
ATOM 2717 N N . ASN A 1 326 ? 3.687 -13.090 -9.875 1.00 82.31 326 ASN A N 1
ATOM 2718 C CA . ASN A 1 326 ? 4.588 -13.212 -8.729 1.00 82.31 326 ASN A CA 1
ATOM 2719 C C . ASN A 1 326 ? 4.102 -14.252 -7.697 1.00 82.31 326 ASN A C 1
ATOM 2721 O O . ASN A 1 326 ? 4.460 -14.173 -6.522 1.00 82.31 326 ASN A O 1
ATOM 2725 N N . GLN A 1 327 ? 3.305 -15.240 -8.121 1.00 80.69 327 GLN A N 1
ATOM 2726 C CA . GLN A 1 327 ? 2.832 -16.351 -7.281 1.00 80.69 327 GLN A CA 1
ATOM 2727 C C . GLN A 1 327 ? 1.970 -15.905 -6.084 1.00 80.69 327 GLN A C 1
ATOM 2729 O O . GLN A 1 327 ? 1.972 -16.552 -5.038 1.00 80.69 327 GLN A O 1
ATOM 2734 N N . GLN A 1 328 ? 1.242 -14.794 -6.231 1.00 80.75 328 GLN A N 1
ATOM 2735 C CA . GLN A 1 328 ? 0.226 -14.348 -5.273 1.00 80.75 328 GLN A CA 1
ATOM 2736 C C . GLN A 1 328 ? -1.179 -14.696 -5.774 1.00 80.75 328 GLN A C 1
ATOM 2738 O O . GLN A 1 328 ? -1.376 -14.956 -6.960 1.00 80.75 328 GLN A O 1
ATOM 2743 N N . GLU A 1 329 ? -2.173 -14.671 -4.885 1.00 69.62 329 GLU A N 1
ATOM 2744 C CA . GLU A 1 329 ? -3.570 -15.000 -5.222 1.00 69.62 329 GLU A CA 1
ATOM 2745 C C . GLU A 1 329 ? -4.215 -13.992 -6.199 1.00 69.62 329 GLU A C 1
ATOM 2747 O O . GLU A 1 329 ? -5.205 -14.312 -6.859 1.00 69.62 329 GLU A O 1
ATOM 2752 N N . GLY A 1 330 ? -3.611 -12.808 -6.361 1.00 70.69 330 GLY A N 1
ATOM 2753 C CA . GLY A 1 330 ? -4.118 -11.700 -7.170 1.00 70.69 330 GLY A CA 1
ATOM 2754 C C . GLY A 1 330 ? -4.405 -10.478 -6.310 1.00 70.69 330 GLY A C 1
ATOM 2755 O O . GLY A 1 330 ? -3.838 -10.347 -5.222 1.00 70.69 330 GLY A O 1
ATOM 2756 N N . ILE A 1 331 ? -5.286 -9.590 -6.781 1.00 63.56 331 ILE A N 1
ATOM 2757 C CA . ILE A 1 331 ? -5.859 -8.570 -5.890 1.00 63.56 331 ILE A CA 1
ATOM 2758 C C . ILE A 1 331 ? -6.530 -9.304 -4.732 1.00 63.56 331 ILE A C 1
ATOM 2760 O O . ILE A 1 331 ? -7.364 -10.179 -4.965 1.00 63.56 331 ILE A O 1
ATOM 2764 N N . ILE A 1 332 ? -6.149 -8.960 -3.497 1.00 59.75 332 ILE A N 1
ATOM 2765 C CA . ILE A 1 332 ? -6.693 -9.619 -2.310 1.00 59.75 332 ILE A CA 1
ATOM 2766 C C . ILE A 1 332 ? -8.220 -9.523 -2.344 1.00 59.75 332 ILE A C 1
ATOM 2768 O O . ILE A 1 332 ? -8.783 -8.428 -2.456 1.00 59.75 332 ILE A O 1
ATOM 2772 N N . SER A 1 333 ? -8.900 -10.645 -2.151 1.00 62.59 333 SER A N 1
ATOM 2773 C CA . SER A 1 333 ? -10.279 -10.596 -1.699 1.00 62.59 333 SER A CA 1
ATOM 2774 C C . SER A 1 333 ? -10.289 -10.119 -0.249 1.00 62.59 333 SER A C 1
ATOM 2776 O O . SER A 1 333 ? -9.484 -10.558 0.573 1.00 62.59 333 SER A O 1
ATOM 2778 N N . TYR A 1 334 ? -11.238 -9.253 0.109 1.00 69.94 334 TYR A N 1
ATOM 2779 C CA . TYR A 1 334 ? -11.473 -8.872 1.510 1.00 69.94 334 TYR A CA 1
ATOM 2780 C C . TYR A 1 334 ? -11.553 -10.083 2.454 1.00 69.94 334 TYR A C 1
ATOM 2782 O O . TYR A 1 334 ? -11.250 -9.951 3.638 1.00 69.94 334 TYR A O 1
ATOM 2790 N N . SER A 1 335 ? -11.855 -11.269 1.913 1.00 75.12 335 SER A N 1
ATOM 2791 C CA . SER A 1 335 ? -11.879 -12.515 2.656 1.00 75.12 335 SER A CA 1
ATOM 2792 C C . SER A 1 335 ? -10.563 -12.952 3.281 1.00 75.12 335 SER A C 1
ATOM 2794 O O . SER A 1 335 ? -10.565 -13.401 4.424 1.00 75.12 335 SER A O 1
ATOM 2796 N N . THR A 1 336 ? -9.434 -12.785 2.592 1.00 81.00 336 THR A N 1
ATOM 2797 C CA . THR A 1 336 ? -8.140 -13.226 3.129 1.00 81.00 336 THR A CA 1
ATOM 2798 C C . THR A 1 336 ? -7.762 -12.403 4.360 1.00 81.00 336 THR A C 1
ATOM 2800 O O . THR A 1 336 ? -7.365 -12.952 5.384 1.00 81.00 336 THR A O 1
ATOM 2803 N N . VAL A 1 337 ? -7.945 -11.079 4.298 1.00 87.81 337 VAL A N 1
ATOM 2804 C CA . VAL A 1 337 ? -7.665 -10.194 5.442 1.00 87.81 337 VAL A CA 1
ATOM 2805 C C . VAL A 1 337 ? -8.674 -10.406 6.569 1.00 87.81 337 VAL A C 1
ATOM 2807 O O . VAL A 1 337 ? -8.280 -10.414 7.733 1.00 87.81 337 VAL A O 1
ATOM 2810 N N . GLY A 1 338 ? -9.952 -10.625 6.236 1.00 90.38 338 GLY A N 1
ATOM 2811 C CA . GLY A 1 338 ? -10.990 -10.970 7.209 1.00 90.38 338 GLY A CA 1
ATOM 2812 C C . GLY A 1 338 ? -10.609 -12.196 8.041 1.00 90.38 338 GLY A C 1
ATOM 2813 O O . GLY A 1 338 ? -10.618 -12.116 9.266 1.00 90.38 338 GLY A O 1
ATOM 2814 N N . ASN A 1 339 ? -10.169 -13.280 7.393 1.00 89.38 339 ASN A N 1
ATOM 2815 C CA . ASN A 1 339 ? -9.742 -14.504 8.081 1.00 89.38 339 ASN A CA 1
ATOM 2816 C C . ASN A 1 339 ? -8.528 -14.276 8.992 1.00 89.38 339 ASN A C 1
ATOM 2818 O O . ASN A 1 339 ? -8.524 -14.757 10.124 1.00 89.38 339 ASN A O 1
ATOM 2822 N N . TYR A 1 340 ? -7.525 -13.505 8.544 1.00 88.19 340 TYR A N 1
ATOM 2823 C CA . TYR A 1 340 ? -6.380 -13.151 9.391 1.00 88.19 340 TYR A CA 1
ATOM 2824 C C . TYR A 1 340 ? -6.808 -12.423 10.668 1.00 88.19 340 TYR A C 1
ATOM 2826 O O . TYR A 1 340 ? -6.331 -12.745 11.756 1.00 88.19 340 TYR A O 1
ATOM 2834 N N . ILE A 1 341 ? -7.712 -11.448 10.538 1.00 92.06 341 ILE A N 1
ATOM 2835 C CA . ILE A 1 341 ? -8.211 -10.670 11.673 1.00 92.06 341 ILE A CA 1
ATOM 2836 C C . ILE A 1 341 ? -9.038 -11.555 12.611 1.00 92.06 341 ILE A C 1
ATOM 2838 O O . ILE A 1 341 ? -8.796 -11.526 13.814 1.00 92.06 341 ILE A O 1
ATOM 2842 N N . VAL A 1 342 ? -9.965 -12.363 12.085 1.00 93.06 342 VAL A N 1
ATOM 2843 C CA . VAL A 1 342 ? -10.817 -13.244 12.903 1.00 93.06 342 VAL A CA 1
ATOM 2844 C C . VAL A 1 342 ? -9.987 -14.255 13.681 1.00 93.06 342 VAL A C 1
ATOM 2846 O O . VAL A 1 342 ? -10.105 -14.312 14.903 1.00 93.06 342 VAL A O 1
ATOM 2849 N N . GLY A 1 343 ? -9.087 -14.982 13.015 1.00 90.44 343 GLY A N 1
ATOM 2850 C CA . GLY A 1 343 ? -8.235 -15.956 13.695 1.00 90.44 343 GLY A CA 1
ATOM 2851 C C . GLY A 1 343 ? -7.357 -15.321 14.773 1.00 90.44 343 GLY A C 1
ATOM 2852 O O . GLY A 1 343 ? -7.225 -15.862 15.867 1.00 90.44 343 GLY A O 1
ATOM 2853 N N . TYR A 1 344 ? -6.806 -14.135 14.505 1.00 88.69 344 TYR A N 1
ATOM 2854 C CA . TYR A 1 344 ? -6.014 -13.401 15.489 1.00 88.69 344 TYR A CA 1
ATOM 2855 C C . TYR A 1 344 ? -6.829 -12.928 16.701 1.00 88.69 344 TYR A C 1
ATOM 2857 O O . TYR A 1 344 ? -6.350 -13.009 17.832 1.00 88.69 344 TYR A O 1
ATOM 2865 N N . GLU A 1 345 ? -8.035 -12.402 16.484 1.00 91.19 345 GLU A N 1
ATOM 2866 C CA . GLU A 1 345 ? -8.869 -11.880 17.569 1.00 91.19 345 GLU A CA 1
ATOM 2867 C C . GLU A 1 345 ? -9.442 -12.993 18.450 1.00 91.19 345 GLU A C 1
ATOM 2869 O O . GLU A 1 345 ? -9.482 -12.807 19.666 1.00 91.19 345 GLU A O 1
ATOM 2874 N N . LEU A 1 346 ? -9.813 -14.143 17.874 1.00 90.38 346 LEU A N 1
ATOM 2875 C CA . LEU A 1 346 ? -10.277 -15.312 18.631 1.00 90.38 346 LEU A CA 1
ATOM 2876 C C . LEU A 1 346 ? -9.183 -15.849 19.562 1.00 90.38 346 LEU A C 1
ATOM 2878 O O . LEU A 1 346 ? -9.429 -16.011 20.752 1.00 90.38 346 LEU A O 1
ATOM 2882 N N . LEU A 1 347 ? -7.942 -15.972 19.073 1.00 85.31 347 LEU A N 1
ATOM 2883 C CA . LEU A 1 347 ? -6.782 -16.373 19.890 1.00 85.31 347 LEU A CA 1
ATOM 2884 C C . LEU A 1 347 ? -6.477 -15.429 21.068 1.00 85.31 347 LEU A C 1
ATOM 2886 O O . LEU A 1 347 ? -5.649 -15.755 21.912 1.00 85.31 347 LEU A O 1
ATOM 2890 N N . ARG A 1 348 ? -7.066 -14.227 21.091 1.00 80.38 348 ARG A N 1
ATOM 2891 C CA . ARG A 1 348 ? -6.923 -13.245 22.179 1.00 80.38 348 ARG A CA 1
ATOM 2892 C C . ARG A 1 348 ? -8.146 -13.151 23.084 1.00 80.38 348 ARG A C 1
ATOM 2894 O O . ARG A 1 348 ? -8.106 -12.380 24.045 1.00 80.38 348 ARG A O 1
ATOM 2901 N N . MET A 1 349 ? -9.250 -13.779 22.695 1.00 75.25 349 MET A N 1
ATOM 2902 C CA . MET A 1 349 ? -10.457 -13.881 23.512 1.00 75.25 349 MET A CA 1
ATOM 2903 C C . MET A 1 349 ? -10.366 -15.065 24.478 1.00 75.25 349 MET A C 1
ATOM 2905 O O . MET A 1 349 ? -10.922 -14.968 25.572 1.00 75.25 349 MET A O 1
ATOM 2909 N N . ASP A 1 350 ? -9.650 -16.117 24.075 1.00 54.53 350 ASP A N 1
ATOM 2910 C CA . ASP A 1 350 ? -9.202 -17.223 24.929 1.00 54.53 350 ASP A CA 1
ATOM 2911 C C . ASP A 1 350 ? -8.045 -16.794 25.851 1.00 54.53 350 ASP A C 1
ATOM 2913 O O . ASP A 1 350 ? -8.017 -17.262 27.017 1.00 54.53 350 ASP A O 1
#

Radius of gyration: 22.26 Å; Cα contacts (8 Å, |Δi|>4): 439; chains: 1; bounding box: 54×43×70 Å

Solvent-accessible surface area (backbone atoms only — not comparable to full-atom values): 18468 Å² total; per-residue (Å²): 116,70,71,57,56,55,35,49,53,50,37,54,51,50,52,50,51,43,51,52,52,56,51,48,60,72,54,41,77,81,37,62,73,58,51,53,52,49,51,60,47,37,54,54,50,45,51,51,28,38,68,68,48,51,81,48,91,66,55,60,46,55,54,52,52,50,52,52,50,53,50,50,51,53,50,49,54,54,38,72,77,46,83,47,55,66,59,49,40,52,50,51,52,50,49,44,52,50,53,49,51,45,32,65,53,43,57,57,45,48,67,54,81,73,89,56,71,66,46,61,70,53,84,76,52,59,65,60,47,45,56,47,46,53,55,40,39,50,53,26,42,56,37,56,73,72,53,59,76,65,71,58,68,51,56,56,72,55,50,36,52,54,32,38,52,40,35,53,55,31,44,70,70,43,56,88,61,31,82,82,42,56,74,94,67,76,39,72,36,63,42,91,52,22,71,58,30,42,41,42,67,40,62,55,46,63,32,62,88,33,40,34,17,32,31,30,63,79,54,55,59,67,51,40,26,32,48,45,32,25,25,44,25,35,56,26,59,40,58,49,68,44,56,9,46,45,50,14,37,56,31,24,60,70,26,93,43,59,67,27,19,27,22,23,30,58,53,44,50,60,19,42,59,61,58,45,78,55,64,68,60,47,54,56,56,55,69,67,50,41,70,70,55,52,52,54,53,47,51,52,50,50,53,55,57,74,34,57,49,70,58,16,56,52,45,48,53,52,49,23,51,52,34,39,75,52,75,42,98,31,68,73,56,50,45,59,36,17,33,44,50,42,47,55,51,52,71,70,73,109

Organism: NCBI:txid1015

Mean predicted aligned error: 5.05 Å

Foldseek 3Di:
DVVVVVLVVLLVVLVVVLVVVLVCLVCCLVPVVVLVVLLVVLVVLLQVLCVPQQVDQDDVLLVVVVVVVVVVVVLVVVCVVDNDSVSSSVVSVVVSVVVVLCCSLALSLLSPDDDDPVLLPDDDALVLLLVLLLVLLVLLQVLLVVDDPVLQVDQLVVLLVVLQVLLLVLLVVCVVVNVRFHDDDRQEHEHPCLVVCLLLVHQWAARSNNLYTYGNRVARSLQSNLSSLLSVSVSSSNNASLVSLLSSLVSQCPTPDSSSNSSSSLVLSVLSLQQNPDPVSSVVSVVSHDPSSVVVNVSRVVSSVVSDDPSNVVSQVVQQVVCVSSVHNGPDDSHSNNSNSSSVVVVVVD

Sequence (350 aa):
MAGNKKQIRITIFWTMIFIVQMLFFQFLPQFPKLLQTFNVFFEKQKYVHIAIFSRQRFPWGDIFYLLLGIGLIIWLMLQCKKWSWRRMNLFLLSLIIFSLLYQIFWGIRYQHPPIDKNIYLQKFTDEEIKSVAEKIIFSANTLRQQISEEEFHNPPEEIIKKSAHSILHQQKKNLAASEQYNISIPHVKTSLYTPILSYLGVWGYYNPFTAEANINRNLPSVALPFTAAHEMAHQMGVAREGEASFIGYLYATQSNDAFLAYSAYLQAISYVVAIIEDEKIREEIKQNIHPKVLKDMDTKRQFSQQYAGQLNTFFSQLNDWFLKSNQQEGIISYSTVGNYIVGYELLRMD

pLDDT: mean 90.88, std 9.29, range [50.88, 98.69]

InterPro domains:
  IPR024294 Protein of unknown function DUF3810 [PF12725] (41-341)

Secondary structure (DSSP, 8-state):
-HHHHHHHHHHHHHHHHHHHHHHHHHHGGG-HHHHHHHHHHHHHHHHHHHHHHTTSSS-HHHHHHHHHHHHHHHHHHHHHHS--HHHHHHHHHHHHHHHHHHHHHTGGGGGSPPS-HHHHHPPPPHHHHHHHHHHHHHHHHHHHHHS-HHHHHS-HHHHHHHHHHHHHHHHHH-HHHHTTS--SS--EEE-TTHHHHHHHT-SEEEETTTTEEEE-TTS-TTTHHHHHHHHHHHHHT---HHHHHHHHHHHHHTSS-HHHHHHHHHHHHHHHHHH---HHHHHHHHHTS-HHHHHHHHHHHHHHHHT-SHHHHHHHHHHHHHHHHTTS-SSPPHHHHHHHHHHHHHTTT-